Protein AF-A0A1Y6LZG2-F1 (afdb_monomer)

pLDDT: mean 91.5, std 15.73, range [34.53, 98.94]

Sequence (195 aa):
MAKESQQVVGAYYPSWRIYRDRKPSDLRLASLTHVYYAFARIKEDGSVYLADLHCDTRIAVVGTHGALPSLVKLKKEQYPHLKVLLSIGGGSGSKNFSNVAADPVKRRTFCETARQLVGDFDLDGIDIDWEHPDSKAKAETFTHLLTQLRDHLPSPRYTITAALPAGEWCLKHIDLPELLSDRNPSPRSRQHRGI

Organism: NCBI:txid1276529

Structure (mmCIF, N/CA/C/O backbone):
data_AF-A0A1Y6LZG2-F1
#
_entry.id   AF-A0A1Y6LZG2-F1
#
loop_
_atom_site.group_PDB
_atom_site.id
_atom_site.type_symbol
_atom_site.label_atom_id
_atom_site.label_alt_id
_atom_site.label_comp_id
_atom_site.label_asym_id
_atom_site.label_entity_id
_atom_site.label_seq_id
_atom_site.pdbx_PDB_ins_code
_atom_site.Cartn_x
_atom_site.Cartn_y
_atom_site.Cartn_z
_atom_site.occupancy
_atom_site.B_iso_or_equiv
_atom_site.auth_seq_id
_atom_site.auth_comp_id
_atom_site.auth_asym_id
_atom_site.auth_atom_id
_atom_site.pdbx_PDB_model_num
ATOM 1 N N . MET A 1 1 ? 4.630 -27.552 16.968 1.00 38.62 1 MET A N 1
ATOM 2 C CA . MET A 1 1 ? 3.239 -27.285 16.546 1.00 38.62 1 MET A CA 1
ATOM 3 C C . MET A 1 1 ? 3.309 -26.514 15.240 1.00 38.62 1 MET A C 1
ATOM 5 O O . MET A 1 1 ? 4.024 -25.519 15.202 1.00 38.62 1 MET A O 1
ATOM 9 N N . ALA A 1 2 ? 2.690 -27.004 14.164 1.00 45.16 2 ALA A N 1
ATOM 10 C CA . ALA A 1 2 ? 2.612 -26.245 12.917 1.00 45.16 2 ALA A CA 1
ATOM 11 C C . ALA A 1 2 ? 1.810 -24.962 13.182 1.00 45.16 2 ALA A C 1
ATOM 13 O O . ALA A 1 2 ? 0.778 -25.021 13.849 1.00 45.16 2 ALA A O 1
ATOM 14 N N . LYS A 1 3 ? 2.307 -23.805 12.732 1.00 48.06 3 LYS A N 1
ATOM 15 C CA . LYS A 1 3 ? 1.539 -22.556 12.777 1.00 48.06 3 LYS A CA 1
ATOM 16 C C . LYS A 1 3 ? 0.322 -22.765 11.880 1.00 48.06 3 LYS A C 1
ATOM 18 O O . LYS A 1 3 ? 0.488 -22.941 10.677 1.00 48.06 3 LYS A O 1
ATOM 23 N N . GLU A 1 4 ? -0.867 -22.796 12.463 1.00 53.28 4 GLU A N 1
ATOM 24 C CA . GLU A 1 4 ? -2.109 -22.849 11.701 1.00 53.28 4 GLU A CA 1
ATOM 25 C C . GLU A 1 4 ? -2.145 -21.618 10.784 1.00 53.28 4 GLU A C 1
ATOM 27 O O . GLU A 1 4 ? -1.967 -20.484 11.243 1.00 53.28 4 GLU A O 1
ATOM 32 N N . SER A 1 5 ? -2.254 -21.826 9.470 1.00 61.91 5 SER A N 1
ATOM 33 C CA . SER A 1 5 ? -2.276 -20.722 8.514 1.00 61.91 5 SER A CA 1
ATOM 34 C C . SER A 1 5 ? -3.608 -19.991 8.650 1.00 61.91 5 SER A C 1
ATOM 36 O O . SER A 1 5 ? -4.635 -20.476 8.178 1.00 61.91 5 SER A O 1
ATOM 38 N N . GLN A 1 6 ? -3.599 -18.832 9.309 1.00 77.44 6 GLN A N 1
ATOM 39 C CA . GLN A 1 6 ? -4.771 -17.968 9.391 1.00 77.44 6 GLN A CA 1
ATOM 40 C C . GLN A 1 6 ? -5.183 -17.537 7.978 1.00 77.44 6 GLN A C 1
ATOM 42 O O . GLN A 1 6 ? -4.391 -16.938 7.248 1.00 77.44 6 GLN A O 1
ATOM 47 N N . GLN A 1 7 ? -6.422 -17.846 7.596 1.00 91.12 7 GLN A N 1
ATOM 48 C CA . GLN A 1 7 ? -6.981 -17.428 6.316 1.00 91.12 7 GLN A CA 1
ATOM 49 C C . GLN A 1 7 ? -6.952 -15.899 6.199 1.00 91.12 7 GLN A C 1
ATOM 51 O O . GLN A 1 7 ? -7.388 -15.188 7.105 1.00 91.12 7 GLN A O 1
ATOM 56 N N . VAL A 1 8 ? -6.468 -15.394 5.064 1.00 95.19 8 VAL A N 1
ATOM 57 C CA . VAL A 1 8 ? -6.504 -13.964 4.752 1.00 95.19 8 VAL A CA 1
ATOM 58 C C . VAL A 1 8 ? -7.841 -13.627 4.098 1.00 95.19 8 VAL A C 1
ATOM 60 O O . VAL A 1 8 ? -8.134 -14.062 2.989 1.00 95.19 8 VAL A O 1
ATOM 63 N N . VAL A 1 9 ? -8.643 -12.822 4.791 1.00 97.38 9 VAL A N 1
ATOM 64 C CA . VAL A 1 9 ? -9.827 -12.140 4.248 1.00 97.38 9 VAL A CA 1
ATOM 65 C C . VAL A 1 9 ? -9.488 -10.658 4.106 1.00 97.38 9 VAL A C 1
ATOM 67 O O . VAL A 1 9 ? -9.380 -9.951 5.114 1.00 97.38 9 VAL A O 1
ATOM 70 N N . GLY A 1 10 ? -9.239 -10.217 2.873 1.00 97.38 10 GLY A N 1
ATOM 71 C CA . GLY A 1 10 ? -8.806 -8.858 2.549 1.00 97.38 10 GLY A CA 1
ATOM 72 C C . GLY A 1 10 ? -9.873 -8.062 1.796 1.00 97.38 10 GLY A C 1
ATOM 73 O O . GLY A 1 10 ? -10.595 -8.624 0.975 1.00 97.38 10 GLY A O 1
ATOM 74 N N . ALA A 1 11 ? -9.960 -6.755 2.049 1.00 98.25 11 ALA A N 1
ATOM 75 C CA . ALA A 1 11 ? -10.819 -5.848 1.286 1.00 98.25 11 ALA A CA 1
ATOM 76 C C . ALA A 1 11 ? -10.106 -4.531 0.966 1.00 98.25 11 ALA A C 1
ATOM 78 O O . ALA A 1 11 ? -9.421 -3.965 1.817 1.00 98.25 11 ALA A O 1
ATOM 79 N N . TYR A 1 12 ? -10.312 -4.010 -0.242 1.00 98.50 12 TYR A N 1
ATOM 80 C CA . TYR A 1 12 ? -9.892 -2.654 -0.582 1.00 98.50 12 TYR A CA 1
ATOM 81 C C . TYR A 1 12 ? -10.890 -1.633 -0.036 1.00 98.50 12 TYR A C 1
ATOM 83 O O . TYR A 1 12 ? -12.101 -1.766 -0.231 1.00 98.50 12 TYR A O 1
ATOM 91 N N . TYR A 1 13 ? -10.376 -0.579 0.593 1.00 98.44 13 TYR A N 1
ATOM 92 C CA . TYR A 1 13 ? -11.123 0.640 0.877 1.00 98.44 13 TYR A CA 1
ATOM 93 C C . TYR A 1 13 ? -10.585 1.764 -0.016 1.00 98.44 13 TYR A C 1
ATOM 95 O O . TYR A 1 13 ? -9.535 2.334 0.287 1.00 98.44 13 TYR A O 1
ATOM 103 N N . PRO A 1 14 ? -11.272 2.093 -1.124 1.00 97.62 14 PRO A N 1
ATOM 104 C CA . PRO A 1 14 ? -10.893 3.227 -1.951 1.00 97.62 14 PRO A CA 1
ATOM 105 C C . PRO A 1 14 ? -11.232 4.543 -1.239 1.00 97.62 14 PRO A C 1
ATOM 107 O O . PRO A 1 14 ? -12.389 4.772 -0.880 1.00 97.62 14 PRO A O 1
ATOM 110 N N . SER A 1 15 ? -10.253 5.426 -1.049 1.00 96.25 15 SER A N 1
ATOM 111 C CA . SER A 1 15 ? -10.360 6.625 -0.210 1.00 96.25 15 SER A CA 1
ATOM 112 C C . SER A 1 15 ? -11.506 7.545 -0.634 1.00 96.25 15 SER A C 1
ATOM 114 O O . SER A 1 15 ? -12.279 8.008 0.206 1.00 96.25 15 SER A O 1
ATOM 116 N N . TRP A 1 16 ? -11.724 7.689 -1.945 1.00 96.56 16 TRP A N 1
ATOM 117 C CA . TRP A 1 16 ? -12.795 8.501 -2.534 1.00 96.56 16 TRP A CA 1
ATOM 118 C C . TRP A 1 16 ? -14.216 8.012 -2.220 1.00 96.56 16 TRP A C 1
ATOM 120 O O . TRP A 1 16 ? -15.187 8.722 -2.492 1.00 96.56 16 TRP A O 1
ATOM 130 N N . ARG A 1 17 ? -14.387 6.811 -1.647 1.00 97.12 17 ARG A N 1
ATOM 131 C CA . ARG A 1 17 ? -15.700 6.330 -1.188 1.00 97.12 17 ARG A CA 1
ATOM 132 C C . ARG A 1 17 ? -16.269 7.203 -0.074 1.00 97.12 17 ARG A C 1
ATOM 134 O O . ARG A 1 17 ? -17.492 7.334 -0.007 1.00 97.12 17 ARG A O 1
ATOM 141 N N . ILE A 1 18 ? -15.421 7.879 0.703 1.00 96.50 18 ILE A N 1
ATOM 142 C CA . ILE A 1 18 ? -15.877 8.770 1.774 1.00 96.50 18 ILE A CA 1
ATOM 143 C C . ILE A 1 18 ? -16.708 9.950 1.255 1.00 96.50 18 ILE A C 1
ATOM 145 O O . ILE A 1 18 ? -17.639 10.378 1.930 1.00 96.50 18 ILE A O 1
ATOM 149 N N . TYR A 1 19 ? -16.461 10.409 0.022 1.00 97.50 19 TYR A N 1
ATOM 150 C CA . TYR A 1 19 ? -17.265 11.451 -0.629 1.00 97.50 19 TYR A CA 1
ATOM 151 C C . TYR A 1 19 ? -18.683 10.999 -0.987 1.00 97.50 19 TYR A C 1
ATOM 153 O O . TYR A 1 19 ? -19.548 11.823 -1.256 1.00 97.50 19 TYR A O 1
ATOM 161 N N . ARG A 1 20 ? -18.936 9.687 -0.995 1.00 96.75 20 ARG A N 1
ATOM 162 C CA . ARG A 1 20 ? -20.261 9.091 -1.215 1.00 96.75 20 ARG A CA 1
ATOM 163 C C . ARG A 1 20 ? -20.891 8.611 0.090 1.00 96.75 20 ARG A C 1
ATOM 165 O O . ARG A 1 20 ? -21.660 7.654 0.072 1.00 96.75 20 ARG A O 1
ATOM 172 N N . ASP A 1 21 ? -20.488 9.229 1.198 1.00 93.25 21 ASP A N 1
ATOM 173 C CA . ASP A 1 21 ? -20.887 8.876 2.558 1.00 93.25 21 ASP A CA 1
ATOM 174 C C . ASP A 1 21 ? -20.694 7.384 2.878 1.00 93.25 21 ASP A C 1
ATOM 176 O O . ASP A 1 21 ? -21.514 6.746 3.525 1.00 93.25 21 ASP A O 1
ATOM 180 N N . ARG A 1 22 ? -19.602 6.803 2.365 1.00 96.81 22 ARG A N 1
ATOM 181 C CA . ARG A 1 22 ? -19.157 5.448 2.709 1.00 96.81 22 ARG A CA 1
ATOM 182 C C . ARG A 1 22 ? -17.863 5.559 3.496 1.00 96.81 22 ARG A C 1
ATOM 184 O O . ARG A 1 22 ? -16.804 5.722 2.895 1.00 96.81 22 ARG A O 1
ATOM 191 N N . LYS A 1 23 ? -17.962 5.544 4.821 1.00 95.94 23 LYS A N 1
ATOM 192 C CA . LYS A 1 23 ? -16.850 5.730 5.764 1.00 95.94 23 LYS A CA 1
ATOM 193 C C . LYS A 1 23 ? -16.173 4.387 6.067 1.00 95.94 23 LYS A C 1
ATOM 195 O O . LYS A 1 23 ? -16.781 3.337 5.854 1.00 95.94 23 LYS A O 1
ATOM 200 N N . PRO A 1 24 ? -14.950 4.378 6.628 1.00 96.50 24 PRO A N 1
ATOM 201 C CA . PRO A 1 24 ? -14.295 3.132 7.036 1.00 96.50 24 PRO A CA 1
ATOM 202 C C . PRO A 1 24 ? -15.118 2.299 8.031 1.00 96.50 24 PRO A C 1
ATOM 204 O O . PRO A 1 24 ? -15.060 1.074 7.995 1.00 96.50 24 PRO A O 1
ATOM 207 N N . SER A 1 25 ? -15.924 2.950 8.878 1.00 96.00 25 SER A N 1
ATOM 208 C CA . SER A 1 25 ? -16.833 2.299 9.833 1.00 96.00 25 SER A CA 1
ATOM 209 C C . SER A 1 25 ? -17.961 1.493 9.188 1.00 96.00 25 SER A C 1
ATOM 211 O O . SER A 1 25 ? -18.550 0.653 9.858 1.00 96.00 25 SER A O 1
ATOM 213 N N . ASP A 1 26 ? -18.266 1.728 7.909 1.00 96.31 26 ASP A N 1
ATOM 214 C CA . ASP A 1 26 ? -19.333 1.013 7.197 1.00 96.31 26 ASP A CA 1
ATOM 215 C C . ASP A 1 26 ? -18.864 -0.355 6.675 1.00 96.31 26 ASP A C 1
ATOM 217 O O . ASP A 1 26 ? -19.665 -1.163 6.196 1.00 96.31 26 ASP A O 1
ATOM 221 N N . LEU A 1 27 ? -17.557 -0.630 6.744 1.00 96.25 27 LEU A N 1
ATOM 222 C CA . LEU A 1 27 ? -17.001 -1.945 6.452 1.00 96.25 27 LEU A CA 1
ATOM 223 C C . LEU A 1 27 ? -17.381 -2.937 7.557 1.00 96.25 27 LEU A C 1
ATOM 225 O O . LEU A 1 27 ? -17.381 -2.614 8.744 1.00 96.25 27 LEU A O 1
ATOM 229 N N . ARG A 1 28 ? -17.604 -4.203 7.184 1.00 96.81 28 ARG A N 1
ATOM 230 C CA . ARG A 1 28 ? -17.791 -5.306 8.144 1.00 96.81 28 ARG A CA 1
ATOM 231 C C . ARG A 1 28 ? -16.441 -5.754 8.722 1.00 96.81 28 ARG A C 1
ATOM 233 O O . ARG A 1 28 ? -16.013 -6.882 8.495 1.00 96.81 28 ARG A O 1
ATOM 240 N N . LEU A 1 29 ? -15.758 -4.855 9.437 1.00 97.50 29 LEU A N 1
ATOM 241 C CA . LEU A 1 29 ? -14.359 -5.008 9.866 1.00 97.50 29 LEU A CA 1
ATOM 242 C C . LEU A 1 29 ? -14.105 -6.263 10.710 1.00 97.50 29 LEU A C 1
ATOM 244 O O . LEU A 1 29 ? -13.067 -6.885 10.541 1.00 97.50 29 LEU A O 1
ATOM 248 N N . ALA A 1 30 ? -15.069 -6.692 11.531 1.00 97.44 30 ALA A N 1
ATOM 249 C CA . ALA A 1 30 ? -14.966 -7.922 12.325 1.00 97.44 30 ALA A CA 1
ATOM 250 C C . ALA A 1 30 ? -14.794 -9.205 11.485 1.00 97.44 30 ALA A C 1
ATOM 252 O O . ALA A 1 30 ? -14.363 -10.229 12.005 1.00 97.44 30 ALA A O 1
ATOM 253 N N . SER A 1 31 ? -15.181 -9.177 10.206 1.00 97.00 31 SER A N 1
ATOM 254 C CA . SER A 1 31 ? -15.039 -10.304 9.275 1.00 97.00 31 SER A CA 1
ATOM 255 C C . SER A 1 31 ? -13.773 -10.216 8.420 1.00 97.00 31 SER A C 1
ATOM 257 O O . SER A 1 31 ? -13.530 -11.107 7.608 1.00 97.00 31 SER A O 1
ATOM 259 N N . LEU A 1 32 ? -12.993 -9.141 8.552 1.00 98.12 32 LEU A N 1
ATOM 260 C CA . LEU A 1 32 ? -11.793 -8.899 7.763 1.00 98.12 32 LEU A CA 1
ATOM 261 C C . LEU A 1 32 ? -10.541 -9.152 8.596 1.00 98.12 32 LEU A C 1
ATOM 263 O O . LEU A 1 32 ? -10.491 -8.916 9.796 1.00 98.12 32 LEU A O 1
ATOM 267 N N . THR A 1 33 ? -9.491 -9.583 7.913 1.00 98.06 33 THR A N 1
ATOM 268 C CA . THR A 1 33 ? -8.141 -9.679 8.485 1.00 98.06 33 THR A CA 1
ATOM 269 C C . THR A 1 33 ? -7.233 -8.574 7.961 1.00 98.06 33 THR A C 1
ATOM 271 O O . THR A 1 33 ? -6.318 -8.153 8.661 1.00 98.06 33 THR A O 1
ATOM 274 N N . HIS A 1 34 ? -7.486 -8.094 6.739 1.00 98.56 34 HIS A N 1
ATOM 275 C CA . HIS A 1 34 ? -6.691 -7.067 6.078 1.00 98.56 34 HIS A CA 1
ATOM 276 C C . HIS A 1 34 ? -7.604 -6.028 5.418 1.00 98.56 34 HIS A C 1
ATOM 278 O O . HIS A 1 34 ? -8.598 -6.377 4.776 1.00 98.56 34 HIS A O 1
ATOM 284 N N . VAL A 1 35 ? -7.243 -4.753 5.533 1.00 98.81 35 VAL A N 1
ATOM 285 C CA . VAL A 1 35 ? -7.791 -3.672 4.711 1.00 98.81 35 VAL A CA 1
ATOM 286 C C . VAL A 1 35 ? -6.660 -3.031 3.921 1.00 98.81 35 VAL A C 1
ATOM 288 O O . VAL A 1 35 ? -5.664 -2.591 4.494 1.00 98.81 35 VAL A O 1
ATOM 291 N N . TYR A 1 36 ? -6.843 -2.958 2.607 1.00 98.81 36 TYR A N 1
ATOM 292 C CA . TYR A 1 36 ? -5.950 -2.271 1.682 1.00 98.81 36 TYR A CA 1
ATOM 293 C C . TYR A 1 36 ? -6.507 -0.871 1.419 1.00 98.81 36 TYR A C 1
ATOM 295 O O . TYR A 1 36 ? -7.515 -0.700 0.728 1.00 98.81 36 TYR A O 1
ATOM 303 N N . TYR A 1 37 ? -5.895 0.143 2.019 1.00 98.81 37 TYR A N 1
ATOM 304 C CA . TYR A 1 37 ? -6.295 1.532 1.833 1.00 98.81 37 TYR A CA 1
ATOM 305 C C . TYR A 1 37 ? -5.792 2.038 0.477 1.00 98.81 37 TYR A C 1
ATOM 307 O O . TYR A 1 37 ? -4.587 2.170 0.273 1.00 98.81 37 TYR A O 1
ATOM 315 N N . ALA A 1 38 ? -6.709 2.299 -0.452 1.00 98.31 38 ALA A N 1
ATOM 316 C CA . ALA A 1 38 ? -6.414 2.591 -1.852 1.00 98.31 38 ALA A CA 1
ATOM 317 C C . ALA A 1 38 ? -6.713 4.062 -2.204 1.00 98.31 38 ALA A C 1
ATOM 319 O O . ALA A 1 38 ? -7.790 4.552 -1.896 1.00 98.31 38 ALA A O 1
ATOM 320 N N . PHE A 1 39 ? -5.855 4.816 -2.888 1.00 98.56 39 PHE A N 1
ATOM 321 C CA . PHE A 1 39 ? -4.484 4.492 -3.288 1.00 98.56 39 PHE A CA 1
ATOM 322 C C . PHE A 1 39 ? -3.552 5.658 -2.962 1.00 98.56 39 PHE A C 1
ATOM 324 O O . PHE A 1 39 ? -3.879 6.816 -3.230 1.00 98.56 39 PHE A O 1
ATOM 331 N N . ALA A 1 40 ? -2.355 5.339 -2.477 1.00 98.62 40 ALA A N 1
ATOM 332 C CA . ALA A 1 40 ? -1.203 6.219 -2.612 1.00 98.62 40 ALA A CA 1
ATOM 333 C C . ALA A 1 40 ? -0.649 6.165 -4.045 1.00 98.62 40 ALA A C 1
ATOM 335 O O . ALA A 1 40 ? -0.896 5.227 -4.810 1.00 98.62 40 ALA A O 1
ATOM 336 N N . ARG A 1 41 ? 0.100 7.199 -4.425 1.00 98.50 41 ARG A N 1
ATOM 337 C CA . ARG A 1 41 ? 0.665 7.377 -5.769 1.00 98.50 41 ARG A CA 1
ATOM 338 C C . ARG A 1 41 ? 2.167 7.599 -5.698 1.00 98.50 41 ARG A C 1
ATOM 340 O O . ARG A 1 41 ? 2.727 7.812 -4.627 1.00 98.50 41 ARG A O 1
ATOM 347 N N . ILE A 1 42 ? 2.800 7.553 -6.864 1.00 98.62 42 ILE A N 1
ATOM 348 C CA . ILE A 1 42 ? 4.251 7.627 -7.027 1.00 98.62 42 ILE A CA 1
ATOM 349 C C . ILE A 1 42 ? 4.569 8.834 -7.902 1.00 98.62 42 ILE A C 1
ATOM 351 O O . ILE A 1 42 ? 3.989 8.983 -8.980 1.00 98.62 42 ILE A O 1
ATOM 355 N N . LYS A 1 43 ? 5.480 9.696 -7.461 1.00 98.50 43 LYS A N 1
ATOM 356 C CA . LYS A 1 43 ? 6.043 10.786 -8.269 1.00 98.50 43 LYS A CA 1
ATOM 357 C C . LYS A 1 43 ? 7.166 10.271 -9.177 1.00 98.50 43 LYS A C 1
ATOM 359 O O . LYS A 1 43 ? 7.666 9.165 -9.017 1.00 98.50 43 LYS A O 1
ATOM 364 N N . GLU A 1 44 ? 7.579 11.077 -10.149 1.00 98.12 44 GLU A N 1
ATOM 365 C CA . GLU A 1 44 ? 8.618 10.688 -11.120 1.00 98.12 44 GLU A CA 1
ATOM 366 C C . GLU A 1 44 ? 10.016 10.499 -10.504 1.00 98.12 44 GLU A C 1
ATOM 368 O O . GLU A 1 44 ? 10.857 9.804 -11.084 1.00 98.12 44 GLU A O 1
ATOM 373 N N . ASP A 1 45 ? 10.256 11.087 -9.331 1.00 98.44 45 ASP A N 1
ATOM 374 C CA . ASP A 1 45 ? 11.467 10.939 -8.511 1.00 98.44 45 ASP A CA 1
ATOM 375 C C . ASP A 1 45 ? 11.457 9.673 -7.628 1.00 98.44 45 ASP A C 1
ATOM 377 O O . ASP A 1 45 ? 12.447 9.377 -6.963 1.00 98.44 45 ASP A O 1
ATOM 381 N N . GLY A 1 46 ? 10.353 8.918 -7.627 1.00 98.62 46 GLY A N 1
ATOM 382 C CA . GLY A 1 46 ? 10.146 7.741 -6.785 1.00 98.62 46 GLY A CA 1
ATOM 383 C C . GLY A 1 46 ? 9.373 8.003 -5.496 1.00 98.62 46 GLY A C 1
ATOM 384 O O . GLY A 1 46 ? 8.943 7.041 -4.871 1.00 98.62 46 GLY A O 1
ATOM 385 N N . SER A 1 47 ? 9.124 9.255 -5.107 1.00 98.81 47 SER A N 1
ATOM 386 C CA . SER A 1 47 ? 8.439 9.570 -3.848 1.00 98.81 47 SER A CA 1
ATOM 387 C C . SER A 1 47 ? 6.998 9.047 -3.826 1.00 98.81 47 SER A C 1
ATOM 389 O O . SER A 1 47 ? 6.201 9.354 -4.720 1.00 98.81 47 SER A O 1
ATOM 391 N N . VAL A 1 48 ? 6.640 8.311 -2.774 1.00 98.88 48 VAL A N 1
ATOM 392 C CA . VAL A 1 48 ? 5.274 7.850 -2.494 1.00 98.88 48 VAL A CA 1
ATOM 393 C C . VAL A 1 48 ? 4.513 8.925 -1.721 1.00 98.88 48 VAL A C 1
ATOM 395 O O . VAL A 1 48 ? 5.041 9.520 -0.783 1.00 98.88 48 VAL A O 1
ATOM 398 N N . TYR A 1 49 ? 3.265 9.191 -2.108 1.00 98.69 49 TYR A N 1
ATOM 399 C CA . TYR A 1 49 ? 2.432 10.216 -1.477 1.00 98.69 49 TYR A CA 1
ATOM 400 C C . TYR A 1 49 ? 0.943 9.849 -1.453 1.00 98.69 49 TYR A C 1
ATOM 402 O O . TYR A 1 49 ? 0.450 9.097 -2.295 1.00 98.69 49 TYR A O 1
ATOM 410 N N . LEU A 1 50 ? 0.224 10.422 -0.486 1.00 98.31 50 LEU A N 1
ATOM 411 C CA . LEU A 1 50 ? -1.236 10.364 -0.388 1.00 98.31 50 LEU A CA 1
ATOM 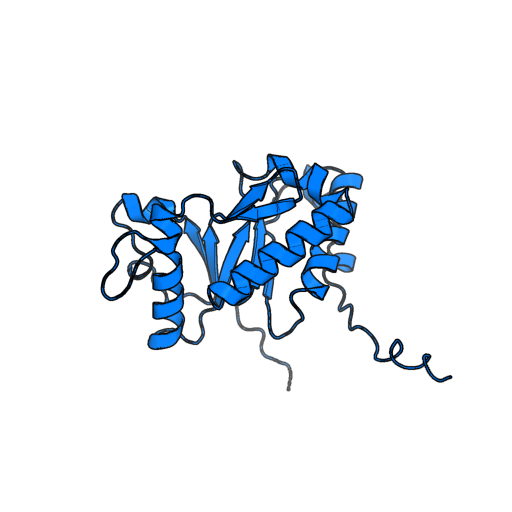412 C C . LEU A 1 50 ? -1.878 11.212 -1.493 1.00 98.31 50 LEU A C 1
ATOM 414 O O . LEU A 1 50 ? -1.541 12.387 -1.649 1.00 98.31 50 LEU A O 1
ATOM 418 N N . ALA A 1 51 ? -2.767 10.608 -2.281 1.00 94.56 51 ALA A N 1
ATOM 419 C CA . ALA A 1 51 ? -3.283 11.209 -3.509 1.00 94.56 51 ALA A CA 1
ATOM 420 C C . ALA A 1 51 ? -4.245 12.375 -3.253 1.00 94.56 51 ALA A C 1
ATOM 422 O O . ALA A 1 51 ? -4.291 13.311 -4.050 1.00 94.56 51 ALA A O 1
ATOM 423 N N . ASP A 1 52 ? -5.007 12.311 -2.161 1.00 97.38 52 ASP A N 1
ATOM 424 C CA . ASP A 1 52 ? -6.021 13.296 -1.812 1.00 97.38 52 ASP A CA 1
ATOM 425 C C . ASP A 1 52 ? -6.009 13.518 -0.297 1.00 97.38 52 ASP A C 1
ATOM 427 O O . ASP A 1 52 ? -6.737 12.902 0.479 1.00 97.38 52 ASP A O 1
ATOM 431 N N . LEU A 1 53 ? -5.179 14.470 0.136 1.00 97.88 53 LEU A N 1
ATOM 432 C CA . LEU A 1 53 ? -5.042 14.814 1.551 1.00 97.88 53 LEU A CA 1
ATOM 433 C C . LEU A 1 53 ? -6.366 15.227 2.205 1.00 97.88 53 LEU A C 1
ATOM 435 O O . LEU A 1 53 ? -6.481 15.135 3.427 1.00 97.88 53 LEU A O 1
ATOM 439 N N . HIS A 1 54 ? -7.359 15.698 1.442 1.00 98.19 54 HIS A N 1
ATOM 440 C CA . HIS A 1 54 ? -8.643 16.032 2.033 1.00 98.19 54 HIS A CA 1
ATOM 441 C C . HIS A 1 54 ? -9.374 14.767 2.491 1.00 98.19 54 HIS A C 1
ATOM 443 O O . HIS A 1 54 ? -9.676 14.663 3.684 1.00 98.19 54 HIS A O 1
ATOM 449 N N . CYS A 1 55 ? -9.592 13.783 1.611 1.00 97.19 55 CYS A N 1
ATOM 450 C CA . CYS A 1 55 ? -10.217 12.526 2.033 1.00 97.19 55 CYS A CA 1
ATOM 451 C C . CYS A 1 55 ? -9.317 11.704 2.954 1.00 97.19 55 CYS A C 1
ATOM 453 O O . CYS A 1 55 ? -9.813 11.060 3.882 1.00 97.19 55 CYS A O 1
ATOM 455 N N . ASP A 1 56 ? -8.006 11.738 2.725 1.00 98.12 56 ASP A N 1
ATOM 456 C CA . ASP A 1 56 ? -7.076 10.847 3.401 1.00 98.12 56 ASP A CA 1
ATOM 457 C C . ASP A 1 56 ? -6.896 11.248 4.868 1.00 98.12 56 ASP A C 1
ATOM 459 O O . ASP A 1 56 ? -6.947 10.382 5.743 1.00 98.12 56 ASP A O 1
ATOM 463 N N . THR A 1 57 ? -6.760 12.551 5.160 1.00 97.94 57 THR A N 1
ATOM 464 C CA . THR A 1 57 ? -6.350 13.021 6.497 1.00 97.94 57 THR A CA 1
ATOM 465 C C . THR A 1 57 ? -7.216 14.116 7.119 1.00 97.94 57 THR A C 1
ATOM 467 O O . THR A 1 57 ? -7.098 14.329 8.322 1.00 97.94 57 THR A O 1
ATOM 470 N N . ARG A 1 58 ? -8.091 14.806 6.368 1.00 97.81 58 ARG A N 1
ATOM 471 C CA . ARG A 1 58 ? -8.725 16.056 6.854 1.00 97.81 58 ARG A CA 1
ATOM 472 C C . ARG A 1 58 ? -10.243 16.021 6.978 1.00 97.81 58 ARG A C 1
ATOM 474 O O . ARG A 1 58 ? -10.781 16.724 7.827 1.00 97.81 58 ARG A O 1
ATOM 481 N N . ILE A 1 59 ? -10.942 15.271 6.129 1.00 97.06 59 ILE A N 1
ATOM 482 C CA . ILE A 1 59 ? -12.410 15.234 6.131 1.00 97.06 59 ILE A CA 1
ATOM 483 C C . ILE A 1 59 ? -12.939 14.776 7.496 1.00 97.06 59 ILE A C 1
ATOM 485 O O . ILE A 1 59 ? -12.385 13.865 8.108 1.00 97.06 59 ILE A O 1
ATOM 489 N N . ALA A 1 60 ? -14.001 15.407 7.995 1.00 96.50 60 ALA A N 1
ATOM 490 C CA . ALA A 1 60 ? -14.537 15.085 9.312 1.00 96.50 60 ALA A CA 1
ATOM 491 C C . ALA A 1 60 ? -15.103 13.653 9.353 1.00 96.50 60 ALA A C 1
ATOM 493 O O . ALA A 1 60 ? -15.926 13.265 8.519 1.00 96.50 60 ALA A O 1
ATOM 494 N N . VAL A 1 61 ? -14.686 12.880 10.356 1.00 94.31 61 VAL A N 1
ATOM 495 C CA . VAL A 1 61 ? -15.218 11.547 10.666 1.00 94.31 61 VAL A CA 1
ATOM 496 C C . VAL A 1 61 ? -15.489 11.493 12.165 1.00 94.31 61 VAL A C 1
ATOM 498 O O . VAL A 1 61 ? -14.764 12.098 12.946 1.00 94.31 61 VAL A O 1
ATOM 501 N N . VAL A 1 62 ? -16.543 10.807 12.605 1.00 89.12 62 VAL A N 1
ATOM 502 C CA . VAL A 1 62 ? -16.929 10.802 14.025 1.00 89.12 62 VAL A CA 1
ATOM 503 C C . VAL A 1 62 ? -15.741 10.395 14.912 1.00 89.12 62 VAL A C 1
ATOM 505 O O . VAL A 1 62 ? -15.198 9.297 14.801 1.00 89.12 62 VAL A O 1
ATOM 508 N N . GLY A 1 63 ? -15.323 11.316 15.784 1.00 90.69 63 GLY A N 1
ATOM 509 C CA . GLY A 1 63 ? -14.217 11.127 16.721 1.00 90.69 63 GLY A CA 1
ATOM 510 C C . GLY A 1 63 ? -12.801 11.204 16.128 1.00 90.69 63 GLY A C 1
ATOM 511 O O . GLY A 1 63 ? -11.872 10.798 16.827 1.00 90.69 63 GLY A O 1
ATOM 512 N N . THR A 1 64 ? -12.610 11.653 14.880 1.00 95.56 64 THR A N 1
ATOM 513 C CA . THR A 1 64 ? -11.290 11.867 14.244 1.00 95.56 64 THR A CA 1
ATOM 514 C C . THR A 1 64 ? -11.406 12.696 12.942 1.00 95.56 64 THR A C 1
ATOM 516 O O . THR A 1 64 ? -12.390 13.396 12.718 1.00 95.56 64 THR A O 1
ATOM 519 N N . HIS A 1 65 ? -10.398 12.648 12.075 1.00 96.00 65 HIS A N 1
ATOM 520 C CA . HIS A 1 65 ? -10.378 13.257 10.747 1.00 96.00 65 HIS A CA 1
ATOM 521 C C . HIS A 1 65 ? -9.671 12.335 9.743 1.00 96.00 65 HIS A C 1
ATOM 523 O O . HIS A 1 65 ? -8.749 11.601 10.100 1.00 96.00 65 HIS A O 1
ATOM 529 N N . GLY A 1 66 ? -10.077 12.392 8.478 1.00 97.62 66 GLY A N 1
ATOM 530 C CA . GLY A 1 66 ? -9.525 11.574 7.407 1.00 97.62 66 GLY A CA 1
ATOM 531 C C . GLY A 1 66 ? -9.984 10.119 7.449 1.00 97.62 66 GLY A C 1
ATOM 532 O O . GLY A 1 66 ? -10.188 9.519 8.508 1.00 97.62 66 GLY A O 1
ATOM 533 N N . ALA A 1 67 ? -10.122 9.517 6.273 1.00 98.06 67 ALA A N 1
ATOM 534 C CA . ALA A 1 67 ? -10.473 8.111 6.171 1.00 98.06 67 ALA A CA 1
ATOM 535 C C . ALA A 1 67 ? -9.343 7.194 6.669 1.00 98.06 67 ALA A C 1
ATOM 537 O O . ALA A 1 67 ? -9.629 6.170 7.288 1.00 98.06 67 ALA A O 1
ATOM 538 N N . LEU A 1 68 ? -8.072 7.553 6.447 1.00 98.31 68 LEU A N 1
ATOM 539 C CA . LEU A 1 68 ? -6.950 6.717 6.878 1.00 98.31 68 LEU A CA 1
ATOM 540 C C . LEU A 1 68 ? -6.792 6.714 8.413 1.00 98.31 68 LEU A C 1
ATOM 542 O O . LEU A 1 68 ? -6.840 5.625 8.991 1.00 98.31 68 LEU A O 1
ATOM 546 N N . PRO A 1 69 ? -6.717 7.866 9.118 1.00 98.25 69 PRO A N 1
ATOM 547 C CA . PRO A 1 69 ? -6.686 7.864 10.582 1.00 98.25 69 PRO A CA 1
ATOM 548 C C . PRO A 1 69 ? -7.936 7.235 11.206 1.00 98.25 69 PRO A C 1
ATOM 550 O O . PRO A 1 69 ? -7.826 6.555 12.223 1.00 98.25 69 PRO A O 1
ATOM 553 N N . SER A 1 70 ? -9.114 7.391 10.587 1.00 98.06 70 SER A N 1
ATOM 554 C CA . SER A 1 70 ? -10.333 6.711 11.037 1.00 98.06 70 SER A CA 1
ATOM 555 C C . SER A 1 70 ? -10.218 5.190 10.987 1.00 98.06 70 SER A C 1
ATOM 557 O O . SER A 1 70 ? -10.584 4.528 11.959 1.00 98.06 70 SER A O 1
ATOM 559 N N . LEU A 1 71 ? -9.674 4.631 9.907 1.00 98.00 71 LEU A N 1
ATOM 560 C CA . LEU A 1 71 ? -9.464 3.191 9.789 1.00 98.00 71 LEU A CA 1
ATOM 561 C C . LEU A 1 71 ? -8.445 2.676 10.821 1.00 98.00 71 LEU A C 1
ATOM 563 O O . LEU A 1 71 ? -8.682 1.655 11.467 1.00 98.00 71 LEU A O 1
ATOM 567 N N . VAL A 1 72 ? -7.349 3.409 11.038 1.00 98.25 72 VAL A N 1
ATOM 568 C CA . VAL A 1 72 ? -6.334 3.054 12.047 1.00 98.25 72 VAL A CA 1
ATOM 569 C C . VAL A 1 72 ? -6.890 3.162 13.469 1.00 98.25 72 VAL A C 1
ATOM 571 O O . VAL A 1 72 ? -6.606 2.306 14.306 1.00 98.25 72 VAL A O 1
ATOM 574 N N . LYS A 1 73 ? -7.731 4.160 13.750 1.00 98.31 73 LYS A N 1
ATOM 575 C CA . LYS A 1 73 ? -8.435 4.284 15.032 1.00 98.31 73 LYS A CA 1
ATOM 576 C C . LYS A 1 73 ? -9.348 3.081 15.287 1.00 98.31 73 LYS A C 1
ATOM 578 O O . LYS A 1 73 ? -9.254 2.469 16.346 1.00 98.31 73 LYS A O 1
ATOM 583 N N . LEU A 1 74 ? -10.168 2.695 14.304 1.00 98.12 74 LEU A N 1
ATOM 584 C CA . LEU A 1 74 ? -11.051 1.522 14.399 1.00 98.12 74 LEU A CA 1
ATOM 585 C C . LEU A 1 74 ? -10.260 0.235 14.666 1.00 98.12 74 LEU A C 1
ATOM 587 O O . LEU A 1 74 ? -10.641 -0.545 15.538 1.00 98.12 74 LEU A O 1
ATOM 591 N N . LYS A 1 75 ? -9.131 0.040 13.972 1.00 97.88 75 LYS A N 1
ATOM 592 C CA . LYS A 1 75 ? -8.191 -1.052 14.261 1.00 97.88 75 LYS A CA 1
ATOM 593 C C . LYS A 1 75 ? -7.745 -1.022 15.726 1.00 97.88 75 LYS A C 1
ATOM 595 O O . LYS A 1 75 ? -7.877 -2.022 16.419 1.00 97.88 75 LYS A O 1
ATOM 600 N N . LYS A 1 76 ? -7.224 0.107 16.212 1.00 97.75 76 LYS A N 1
ATOM 601 C CA . LYS A 1 76 ? -6.647 0.207 17.565 1.00 97.75 76 LYS A CA 1
ATOM 602 C C . LYS A 1 76 ? -7.669 -0.005 18.677 1.00 97.75 76 LYS A C 1
ATOM 604 O O . LYS A 1 76 ? -7.352 -0.643 19.673 1.00 97.75 76 LYS A O 1
ATOM 609 N N . GLU A 1 77 ? -8.866 0.544 18.515 1.00 97.56 77 GLU A N 1
ATOM 610 C CA . GLU A 1 77 ? -9.868 0.583 19.584 1.00 97.56 77 GLU A CA 1
ATOM 611 C C . GLU A 1 77 ? -10.810 -0.623 19.574 1.00 97.56 77 GLU A C 1
ATOM 613 O O . GLU A 1 77 ? -11.292 -1.022 20.630 1.00 97.56 77 GLU A O 1
ATOM 618 N N . GLN A 1 78 ? -11.100 -1.192 18.399 1.00 97.88 78 GLN A N 1
ATOM 619 C CA . GLN A 1 78 ? -12.176 -2.180 18.245 1.00 97.88 78 GLN A CA 1
ATOM 620 C C . GLN A 1 78 ? -11.734 -3.456 17.527 1.00 97.88 78 GLN A C 1
ATOM 622 O O . GLN A 1 78 ? -12.230 -4.538 17.838 1.00 97.88 78 GLN A O 1
ATOM 627 N N . TYR A 1 79 ? -10.793 -3.358 16.585 1.00 98.19 79 TYR A N 1
ATOM 628 C CA . TYR A 1 79 ? -10.393 -4.478 15.728 1.00 98.19 79 TYR A CA 1
ATOM 629 C C . TYR A 1 79 ? -8.869 -4.689 15.729 1.00 98.19 79 TYR A C 1
ATOM 631 O O . TYR A 1 79 ? -8.244 -4.604 14.672 1.00 98.19 79 TYR A O 1
ATOM 639 N N . PRO A 1 80 ? -8.239 -4.997 16.882 1.00 97.56 80 PRO A N 1
ATOM 640 C CA . PRO A 1 80 ? -6.777 -5.078 16.993 1.00 97.56 80 PRO A CA 1
ATOM 641 C C . PRO A 1 80 ? -6.153 -6.229 16.186 1.00 97.56 80 PRO A C 1
ATOM 643 O O . PRO A 1 80 ? -4.941 -6.260 15.996 1.00 97.56 80 PRO A O 1
ATOM 646 N N . HIS A 1 81 ? -6.970 -7.172 15.703 1.00 96.25 81 HIS A N 1
ATOM 647 C CA . HIS A 1 81 ? -6.552 -8.241 14.792 1.00 96.25 81 HIS A CA 1
ATOM 648 C C . HIS A 1 81 ? -6.389 -7.771 13.339 1.00 96.25 81 HIS A C 1
ATOM 650 O O . HIS A 1 81 ? -5.770 -8.472 12.538 1.00 96.25 81 HIS A O 1
ATOM 656 N N . LEU A 1 82 ? -6.976 -6.626 12.981 1.00 98.12 82 LEU A N 1
ATOM 657 C CA . LEU A 1 82 ? -6.997 -6.125 11.618 1.00 98.12 82 LEU A CA 1
ATOM 658 C C . LEU A 1 82 ? -5.628 -5.565 11.235 1.00 98.12 82 LEU A C 1
ATOM 660 O O . LEU A 1 82 ? -5.047 -4.762 11.966 1.00 98.12 82 LEU A O 1
ATOM 664 N N . LYS A 1 83 ? -5.151 -5.924 10.046 1.00 98.44 83 LYS A N 1
ATOM 665 C CA . LYS A 1 83 ? -4.004 -5.275 9.417 1.00 98.44 83 LYS A CA 1
ATOM 666 C C . LYS A 1 83 ? -4.464 -4.229 8.410 1.00 98.44 83 LYS A C 1
ATOM 668 O O . LYS A 1 83 ? -5.291 -4.515 7.550 1.00 98.44 83 LYS A O 1
ATOM 673 N N . VAL A 1 84 ? -3.911 -3.028 8.486 1.00 98.75 84 VAL A N 1
ATOM 674 C CA . VAL A 1 84 ? -4.165 -1.935 7.546 1.00 98.75 84 VAL A CA 1
ATOM 675 C C . VAL A 1 84 ? -2.900 -1.700 6.734 1.00 98.75 84 VAL A C 1
ATOM 677 O O . VAL A 1 84 ? -1.862 -1.330 7.283 1.00 98.75 84 VAL A O 1
ATOM 680 N N . LEU A 1 85 ? -2.983 -1.937 5.427 1.00 98.88 85 LEU A N 1
ATOM 681 C CA . LEU A 1 85 ? -1.890 -1.730 4.483 1.00 98.88 85 LEU A CA 1
ATOM 682 C C . LEU A 1 85 ? -2.232 -0.550 3.575 1.00 98.88 85 LEU A C 1
ATOM 684 O O . LEU A 1 85 ? -3.367 -0.430 3.114 1.00 98.88 85 LEU A O 1
ATOM 688 N N . LEU A 1 86 ? -1.254 0.309 3.291 1.00 98.88 86 LEU A N 1
ATOM 689 C CA . LEU A 1 86 ? -1.406 1.337 2.262 1.00 98.88 86 LEU A CA 1
ATOM 690 C C . LEU A 1 86 ? -1.136 0.709 0.896 1.00 98.88 86 LEU A C 1
ATOM 692 O O . LEU A 1 86 ? -0.029 0.229 0.652 1.00 98.88 86 LEU A O 1
ATOM 696 N N . SER A 1 87 ? -2.135 0.725 0.017 1.00 98.88 87 SER A N 1
ATOM 697 C CA . SER A 1 87 ? -1.976 0.272 -1.361 1.00 98.88 87 SER A CA 1
ATOM 698 C C . SER A 1 87 ? -1.471 1.409 -2.238 1.00 98.88 87 SER A C 1
ATOM 700 O O . SER A 1 87 ? -2.024 2.513 -2.236 1.00 98.88 87 SER A O 1
ATOM 702 N N . ILE A 1 88 ? -0.386 1.156 -2.963 1.00 98.88 88 ILE A N 1
ATOM 703 C CA . ILE A 1 88 ? 0.282 2.117 -3.837 1.00 98.88 88 ILE A CA 1
ATOM 704 C C . ILE A 1 88 ? 0.06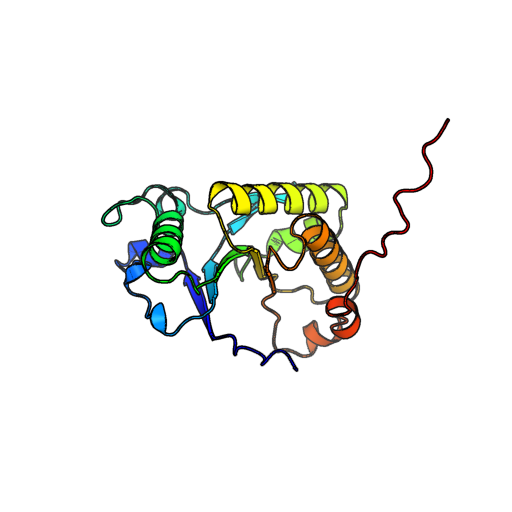0 1.666 -5.278 1.00 98.88 88 ILE A C 1
ATOM 706 O O . ILE A 1 88 ? 0.428 0.546 -5.623 1.00 98.88 88 ILE A O 1
ATOM 710 N N . GLY A 1 89 ? -0.473 2.546 -6.128 1.00 98.31 89 GLY A N 1
ATOM 711 C CA . GLY A 1 89 ? -0.668 2.248 -7.550 1.00 98.31 89 GLY A CA 1
ATOM 712 C C . GLY A 1 89 ? -2.131 2.211 -7.981 1.00 98.31 89 GLY A C 1
ATOM 713 O O . GLY A 1 89 ? -2.801 3.246 -7.911 1.00 98.31 89 GLY A O 1
ATOM 714 N N . GLY A 1 90 ? -2.573 1.068 -8.508 1.00 96.75 90 GLY A N 1
ATOM 715 C CA . GLY A 1 90 ? -3.856 0.836 -9.175 1.00 96.75 90 GLY A CA 1
ATOM 716 C C . GLY A 1 90 ? -3.860 1.297 -10.638 1.00 96.75 90 GLY A C 1
ATOM 717 O O . GLY A 1 90 ? -2.935 1.985 -11.095 1.00 96.75 90 GLY A O 1
ATOM 718 N N . GLY A 1 91 ? -4.927 0.989 -11.377 1.00 91.69 91 GLY A N 1
ATOM 719 C CA . GLY A 1 91 ? -5.008 1.212 -12.829 1.00 91.69 91 GLY A CA 1
ATOM 720 C C . GLY A 1 91 ? -4.690 2.637 -13.301 1.00 91.69 91 GLY A C 1
ATOM 721 O O . GLY A 1 91 ? -4.045 2.826 -14.327 1.00 91.69 91 GLY A O 1
ATOM 722 N N . SER A 1 92 ? -5.045 3.671 -12.525 1.00 91.62 92 SER A N 1
ATOM 723 C CA . SER A 1 92 ? -4.701 5.074 -12.845 1.00 91.62 92 SER A CA 1
ATOM 724 C C . SER A 1 92 ? -3.385 5.580 -12.236 1.00 91.62 92 SER A C 1
ATOM 726 O O . SER A 1 92 ? -2.982 6.712 -12.496 1.00 91.62 92 SER A O 1
ATOM 728 N N . GLY A 1 93 ? -2.710 4.774 -11.414 1.00 93.69 93 GLY A N 1
ATOM 729 C CA . GLY A 1 93 ? -1.511 5.157 -10.653 1.00 93.69 93 GLY A CA 1
ATOM 730 C C . GLY A 1 93 ? -0.245 4.442 -11.085 1.00 93.69 93 GLY A C 1
ATOM 731 O O . GLY A 1 93 ? 0.825 4.739 -10.560 1.00 93.69 93 GLY A O 1
ATOM 732 N N . SER A 1 94 ? -0.353 3.526 -12.047 1.00 95.94 94 SER A N 1
ATOM 733 C CA . SER A 1 94 ? 0.735 2.612 -12.382 1.00 95.94 94 SER A CA 1
ATOM 734 C C . SER A 1 94 ? 1.805 3.192 -13.314 1.00 95.94 94 SER A C 1
ATOM 736 O O . SER A 1 94 ? 2.860 2.584 -13.491 1.00 95.94 94 SER A O 1
ATOM 738 N N . LYS A 1 95 ? 1.590 4.397 -13.871 1.00 96.69 95 LYS A N 1
ATOM 739 C CA . LYS A 1 95 ? 2.453 4.979 -14.920 1.00 96.69 95 LYS A CA 1
ATOM 740 C C . LYS A 1 95 ? 3.937 5.059 -14.527 1.00 96.69 95 LYS A C 1
ATOM 742 O O . LYS A 1 95 ? 4.808 4.880 -15.370 1.00 96.69 95 LYS A O 1
ATOM 747 N N . ASN A 1 96 ? 4.223 5.362 -13.258 1.00 98.00 96 ASN A N 1
ATOM 748 C CA . ASN A 1 96 ? 5.577 5.676 -12.799 1.00 98.00 96 ASN A CA 1
ATOM 749 C C . ASN A 1 96 ? 6.357 4.446 -12.315 1.00 98.00 96 ASN A C 1
ATOM 751 O O . ASN A 1 96 ? 7.577 4.540 -12.183 1.00 98.00 96 ASN A O 1
ATOM 755 N N . PHE A 1 97 ? 5.704 3.297 -12.095 1.00 98.38 97 PHE A N 1
ATOM 756 C CA . PHE A 1 97 ? 6.376 2.117 -11.545 1.00 98.38 97 PHE A CA 1
ATOM 757 C C . PHE A 1 97 ? 7.566 1.673 -12.382 1.00 98.38 97 PHE A C 1
ATOM 759 O O . PHE A 1 97 ? 8.633 1.479 -11.820 1.00 98.38 97 PHE A O 1
ATOM 766 N N . SER A 1 98 ? 7.424 1.559 -13.706 1.00 97.75 98 SER A N 1
ATOM 767 C CA . SER A 1 98 ? 8.503 1.036 -14.556 1.00 97.75 98 SER A CA 1
ATOM 768 C C . SER A 1 98 ? 9.790 1.856 -14.428 1.00 97.75 98 SER A C 1
ATOM 770 O O . SER A 1 98 ? 10.871 1.293 -14.279 1.00 97.75 98 SER A O 1
ATOM 772 N N . ASN A 1 99 ? 9.675 3.187 -14.441 1.00 98.06 99 ASN A N 1
ATOM 773 C CA . ASN A 1 99 ? 10.827 4.084 -14.336 1.00 98.06 99 ASN A CA 1
ATOM 774 C C . ASN A 1 99 ? 11.416 4.091 -12.921 1.00 98.06 99 ASN A C 1
ATOM 776 O O . ASN A 1 99 ? 12.630 4.161 -12.756 1.00 98.06 99 ASN A O 1
ATOM 780 N N . VAL A 1 100 ? 10.559 4.021 -11.901 1.00 98.69 100 VAL A N 1
ATOM 781 C CA . VAL A 1 100 ? 10.983 4.013 -10.498 1.00 98.69 100 VAL A CA 1
ATOM 782 C C . VAL A 1 100 ? 11.631 2.683 -10.127 1.00 98.69 100 VAL A C 1
ATOM 784 O O . VAL A 1 100 ? 12.667 2.687 -9.480 1.00 98.69 100 VAL A O 1
ATOM 787 N N . ALA A 1 101 ? 11.075 1.559 -10.576 1.00 98.44 101 ALA A N 1
ATOM 788 C CA . ALA A 1 101 ? 11.590 0.217 -10.335 1.00 98.44 101 ALA A CA 1
ATOM 789 C C . ALA A 1 101 ? 12.932 -0.026 -11.045 1.00 98.44 101 ALA A C 1
ATOM 791 O O . ALA A 1 101 ? 13.800 -0.705 -10.499 1.00 98.44 101 ALA A O 1
ATOM 792 N N . ALA A 1 102 ? 13.146 0.539 -12.235 1.00 98.19 102 ALA A N 1
ATOM 793 C CA . ALA A 1 102 ? 14.403 0.378 -12.969 1.00 98.19 102 ALA A CA 1
ATOM 794 C C . ALA A 1 102 ? 15.584 1.146 -12.342 1.00 98.19 102 ALA A C 1
ATOM 796 O O . ALA A 1 102 ? 16.725 0.693 -12.424 1.00 98.19 102 ALA A O 1
ATOM 797 N N . ASP A 1 103 ? 15.325 2.264 -11.663 1.00 98.69 103 ASP A N 1
ATOM 798 C CA . ASP A 1 103 ? 16.359 3.161 -11.140 1.00 98.69 103 ASP A CA 1
ATOM 799 C C . ASP A 1 103 ? 16.628 2.918 -9.635 1.00 98.69 103 ASP A C 1
ATOM 801 O O . ASP A 1 103 ? 15.726 3.084 -8.812 1.00 98.69 103 ASP A O 1
ATOM 805 N N . PRO A 1 104 ? 17.859 2.548 -9.222 1.00 98.50 104 PRO A N 1
ATOM 806 C CA . PRO A 1 104 ? 18.179 2.266 -7.819 1.00 98.50 104 PRO A CA 1
ATOM 807 C C . PRO A 1 104 ? 18.005 3.456 -6.869 1.00 98.50 104 PRO A C 1
ATOM 809 O O . PRO A 1 104 ? 17.707 3.244 -5.690 1.00 98.50 104 PRO A O 1
ATOM 812 N N . VAL A 1 105 ? 18.189 4.688 -7.349 1.00 98.75 105 VAL A N 1
ATOM 813 C CA . VAL A 1 105 ? 17.992 5.898 -6.543 1.00 98.75 105 VAL A CA 1
ATOM 814 C C . VAL A 1 105 ? 16.500 6.118 -6.332 1.00 98.75 105 VAL A C 1
ATOM 816 O O . VAL A 1 105 ? 16.061 6.257 -5.194 1.00 98.75 105 VAL A O 1
ATOM 819 N N . LYS A 1 106 ? 15.696 6.043 -7.397 1.00 98.88 106 LYS A N 1
ATOM 820 C CA . LYS A 1 106 ? 14.238 6.215 -7.293 1.00 98.88 106 LYS A CA 1
ATOM 821 C C . LYS A 1 106 ? 13.577 5.102 -6.488 1.00 98.88 106 LYS A C 1
ATOM 823 O O . LYS A 1 106 ? 12.692 5.388 -5.684 1.00 98.88 106 LYS A O 1
ATOM 828 N N . ARG A 1 107 ? 14.019 3.847 -6.635 1.00 98.69 107 ARG A N 1
ATOM 829 C CA . ARG A 1 107 ? 13.551 2.746 -5.777 1.00 98.69 107 ARG A CA 1
ATOM 830 C C . ARG A 1 107 ? 13.854 2.997 -4.303 1.00 98.69 107 ARG A C 1
ATOM 832 O O . ARG A 1 107 ? 13.015 2.695 -3.458 1.00 98.69 107 ARG A O 1
ATOM 839 N N . ARG A 1 108 ? 15.028 3.549 -3.977 1.00 98.81 108 ARG A N 1
ATOM 840 C CA . ARG A 1 108 ? 15.360 3.926 -2.596 1.00 98.81 108 ARG A CA 1
ATOM 841 C C . ARG A 1 108 ? 14.396 4.998 -2.086 1.00 98.81 108 ARG A C 1
ATOM 843 O O . ARG A 1 108 ? 13.780 4.776 -1.049 1.00 98.81 108 ARG A O 1
ATOM 850 N N . THR A 1 109 ? 14.191 6.076 -2.845 1.00 98.94 109 THR A N 1
ATOM 851 C CA . THR A 1 109 ? 13.223 7.137 -2.511 1.00 98.94 109 THR A CA 1
ATOM 852 C C . THR A 1 109 ? 11.820 6.570 -2.289 1.00 98.94 109 THR A C 1
ATOM 854 O O . THR A 1 109 ? 11.153 6.918 -1.313 1.00 98.94 109 THR A O 1
ATOM 857 N N . PHE A 1 110 ? 11.386 5.644 -3.148 1.00 98.88 110 PHE A N 1
ATOM 858 C CA . PHE A 1 110 ? 10.119 4.933 -2.996 1.00 98.88 110 PHE A CA 1
ATOM 859 C C . PHE A 1 110 ? 10.037 4.210 -1.653 1.00 98.88 110 PHE A C 1
ATOM 861 O O . PHE A 1 110 ? 9.076 4.392 -0.909 1.00 98.88 110 PHE A O 1
ATOM 868 N N . CYS A 1 111 ? 11.050 3.409 -1.317 1.00 98.88 111 CYS A N 1
ATOM 869 C CA . CYS A 1 111 ? 11.042 2.610 -0.095 1.00 98.88 111 CYS A CA 1
ATOM 870 C C . CYS A 1 111 ? 11.089 3.483 1.166 1.00 98.88 111 CYS A C 1
ATOM 872 O O . CYS A 1 111 ? 10.370 3.207 2.125 1.00 98.88 111 CYS A O 1
ATOM 874 N N . GLU A 1 112 ? 11.895 4.546 1.163 1.00 98.88 112 GLU A N 1
ATOM 875 C CA . GLU A 1 112 ? 12.029 5.480 2.285 1.00 98.88 112 GLU A CA 1
ATOM 876 C C . GL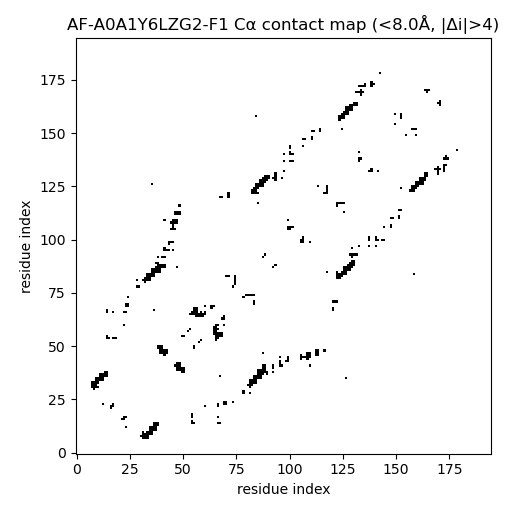U A 1 112 ? 10.720 6.238 2.544 1.00 98.88 112 GLU A C 1
ATOM 878 O O . GLU A 1 112 ? 10.221 6.252 3.670 1.00 98.88 112 GLU A O 1
ATOM 883 N N . THR A 1 113 ? 10.104 6.793 1.498 1.00 98.94 113 THR A N 1
ATOM 884 C CA . THR A 1 113 ? 8.843 7.546 1.620 1.00 98.94 113 THR A CA 1
ATOM 885 C C . THR A 1 113 ? 7.642 6.644 1.923 1.00 98.94 113 THR A C 1
ATOM 887 O O . THR A 1 113 ? 6.797 7.005 2.744 1.00 98.94 113 THR A O 1
ATOM 890 N N . ALA A 1 114 ? 7.585 5.429 1.365 1.00 98.88 114 ALA A N 1
ATOM 891 C CA . ALA A 1 114 ? 6.586 4.430 1.751 1.00 98.88 114 ALA A CA 1
ATOM 892 C C . ALA A 1 114 ? 6.729 4.038 3.230 1.00 98.88 114 ALA A C 1
ATOM 894 O O . ALA A 1 114 ? 5.744 4.000 3.969 1.00 98.88 114 ALA A O 1
ATOM 895 N N . ARG A 1 115 ? 7.963 3.793 3.694 1.00 98.81 115 ARG A N 1
ATOM 896 C CA . ARG A 1 115 ? 8.250 3.476 5.098 1.00 98.81 115 ARG A CA 1
ATOM 897 C C . ARG A 1 115 ? 7.883 4.626 6.032 1.00 98.81 115 ARG A C 1
ATOM 899 O O . ARG A 1 115 ? 7.420 4.355 7.145 1.00 98.81 115 ARG A O 1
ATOM 906 N N . GLN A 1 116 ? 8.090 5.869 5.605 1.00 98.88 116 GLN A N 1
ATOM 907 C CA . GLN A 1 116 ? 7.681 7.048 6.357 1.00 98.88 116 GLN A CA 1
ATOM 908 C C . GLN A 1 116 ? 6.160 7.070 6.542 1.00 98.88 116 GLN A C 1
ATOM 910 O O . GLN A 1 116 ? 5.711 7.093 7.682 1.00 98.88 116 GLN A O 1
ATOM 915 N N . LEU A 1 117 ? 5.371 6.923 5.471 1.00 98.88 117 LEU A N 1
ATOM 916 C CA . LEU A 1 117 ? 3.903 6.866 5.568 1.00 98.88 117 LEU A CA 1
ATOM 917 C C . LEU A 1 117 ? 3.415 5.725 6.472 1.00 98.88 117 LEU A C 1
ATOM 919 O O . LEU A 1 117 ? 2.486 5.909 7.255 1.00 98.88 117 LEU A O 1
ATOM 923 N N . VAL A 1 118 ? 4.066 4.558 6.419 1.00 98.88 118 VAL A N 1
ATOM 924 C CA . VAL A 1 118 ? 3.778 3.453 7.348 1.00 98.88 118 VAL A CA 1
ATOM 925 C C . VAL A 1 118 ? 3.984 3.872 8.805 1.00 98.88 118 VAL A C 1
ATOM 927 O O . VAL A 1 118 ? 3.177 3.516 9.658 1.00 98.88 118 VAL A O 1
ATOM 930 N N . GLY A 1 119 ? 5.047 4.625 9.101 1.00 98.75 119 GLY A N 1
ATOM 931 C CA . GLY A 1 119 ? 5.322 5.134 10.446 1.00 98.75 119 GLY A CA 1
ATOM 932 C C . GLY A 1 119 ? 4.352 6.229 10.883 1.00 98.75 119 GLY A C 1
ATOM 933 O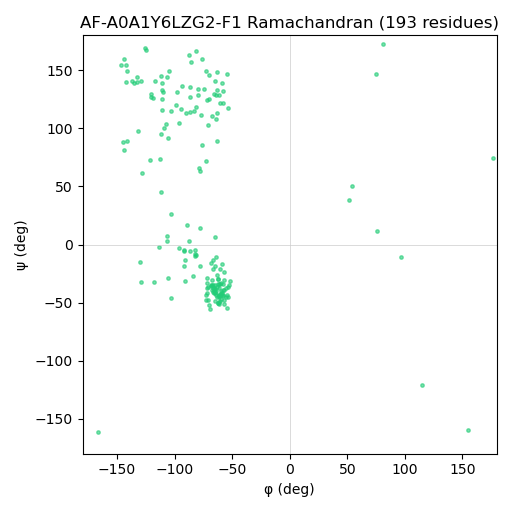 O . GLY A 1 119 ? 3.801 6.141 11.975 1.00 98.75 119 GLY A O 1
ATOM 934 N N . ASP A 1 120 ? 4.119 7.216 10.020 1.00 98.56 120 ASP A N 1
ATOM 935 C CA . ASP A 1 120 ? 3.301 8.399 10.309 1.00 98.56 120 ASP A CA 1
ATOM 936 C C . ASP A 1 120 ? 1.844 8.032 10.627 1.00 98.56 120 ASP A C 1
ATOM 938 O O . ASP A 1 120 ? 1.208 8.668 11.467 1.00 98.56 120 ASP A O 1
ATOM 942 N N . PHE A 1 121 ? 1.322 6.980 9.988 1.00 98.31 121 PHE A N 1
ATOM 943 C CA . PHE A 1 121 ? -0.052 6.512 10.182 1.00 98.31 121 PHE A CA 1
ATOM 944 C C . PHE A 1 121 ? -0.162 5.208 10.982 1.00 98.31 121 PHE A C 1
ATOM 946 O O . PHE A 1 121 ? -1.273 4.729 11.181 1.00 98.31 121 PHE A O 1
ATOM 953 N N . ASP A 1 122 ? 0.946 4.644 11.473 1.00 98.06 122 ASP A N 1
ATOM 954 C CA . ASP A 1 122 ? 0.978 3.378 12.225 1.00 98.06 122 ASP A CA 1
ATOM 955 C C . ASP A 1 122 ? 0.308 2.201 11.482 1.00 98.06 122 ASP A C 1
ATOM 957 O O . ASP A 1 122 ? -0.577 1.501 11.990 1.00 98.06 122 ASP A O 1
ATOM 961 N N . LEU A 1 123 ? 0.723 2.022 10.227 1.00 98.81 123 LEU A N 1
ATOM 962 C CA . LEU A 1 123 ? 0.229 0.984 9.324 1.00 98.81 123 LEU A CA 1
ATOM 963 C C . LEU A 1 123 ? 0.984 -0.334 9.517 1.00 98.81 123 LEU A C 1
ATOM 965 O O . LEU A 1 123 ? 2.137 -0.370 9.945 1.00 98.81 123 LEU A O 1
ATOM 969 N N . ASP A 1 124 ? 0.356 -1.437 9.120 1.00 98.81 124 ASP A N 1
ATOM 970 C CA . ASP A 1 124 ? 0.957 -2.773 9.204 1.00 98.81 124 ASP A CA 1
ATOM 971 C C . ASP A 1 124 ? 1.810 -3.115 7.986 1.00 98.81 124 ASP A C 1
ATOM 973 O O . ASP A 1 124 ? 2.445 -4.171 7.960 1.00 98.81 124 ASP A O 1
ATOM 977 N N . GLY A 1 125 ? 1.827 -2.257 6.965 1.00 98.75 125 GLY A N 1
ATOM 978 C CA . GLY A 1 125 ? 2.626 -2.490 5.777 1.00 98.75 125 GLY A CA 1
ATOM 979 C C . GLY A 1 125 ? 2.125 -1.813 4.511 1.00 98.75 125 GLY A C 1
ATOM 980 O O . GLY A 1 125 ? 1.364 -0.845 4.556 1.00 98.75 125 GLY A O 1
ATOM 981 N N . ILE A 1 126 ? 2.585 -2.349 3.382 1.00 98.88 126 ILE A N 1
ATOM 982 C CA . ILE A 1 126 ? 2.371 -1.808 2.039 1.00 98.88 126 ILE A CA 1
ATOM 983 C C . ILE A 1 126 ? 1.833 -2.899 1.118 1.00 98.88 126 ILE A C 1
ATOM 985 O O . ILE A 1 126 ? 2.295 -4.039 1.153 1.00 98.88 126 ILE A O 1
ATOM 989 N N . ASP A 1 127 ? 0.894 -2.512 0.269 1.00 98.88 127 ASP A N 1
ATOM 990 C CA . ASP A 1 127 ? 0.426 -3.291 -0.867 1.00 98.88 127 ASP A CA 1
ATOM 991 C C . ASP A 1 127 ? 0.886 -2.623 -2.172 1.00 98.88 127 ASP A C 1
ATOM 993 O O . ASP A 1 127 ? 0.745 -1.408 -2.329 1.00 98.88 127 ASP A O 1
ATOM 997 N N . ILE A 1 128 ? 1.477 -3.390 -3.088 1.00 98.75 128 ILE A N 1
ATOM 998 C CA . ILE A 1 128 ? 1.904 -2.886 -4.398 1.00 98.75 128 ILE A CA 1
ATOM 999 C C . ILE A 1 128 ? 0.917 -3.322 -5.471 1.00 98.75 128 ILE A C 1
ATOM 1001 O O . ILE A 1 128 ? 0.823 -4.503 -5.794 1.00 98.75 128 ILE A O 1
ATOM 1005 N N . ASP A 1 129 ? 0.244 -2.353 -6.076 1.00 98.62 129 ASP A N 1
ATOM 1006 C CA . ASP A 1 129 ? -0.708 -2.578 -7.158 1.00 98.62 129 ASP A CA 1
ATOM 1007 C C . ASP A 1 129 ? -0.158 -1.973 -8.459 1.00 98.62 129 ASP A C 1
ATOM 1009 O O . ASP A 1 129 ? -0.540 -0.878 -8.883 1.00 98.62 129 ASP A O 1
ATOM 1013 N N . TRP A 1 130 ? 0.850 -2.638 -9.040 1.00 98.38 130 TRP A N 1
ATOM 1014 C CA . TRP A 1 130 ? 1.416 -2.262 -10.338 1.00 98.38 130 TRP A CA 1
ATOM 1015 C C . TRP A 1 130 ? 0.665 -2.983 -11.455 1.00 98.38 130 TRP A C 1
ATOM 1017 O O . TRP A 1 130 ? 0.816 -4.187 -11.658 1.00 98.38 130 TRP A O 1
ATOM 1027 N N . GLU A 1 131 ? -0.054 -2.199 -12.254 1.00 96.94 131 GLU A N 1
ATOM 1028 C CA . GLU A 1 131 ? -0.766 -2.636 -13.447 1.00 96.94 131 GLU A CA 1
ATOM 1029 C C . GLU A 1 131 ? -0.057 -2.185 -14.753 1.00 96.94 131 GLU A C 1
ATOM 1031 O O . GLU A 1 131 ? -0.265 -1.070 -15.226 1.00 96.94 131 GLU A O 1
ATOM 1036 N N . HIS A 1 132 ? 0.847 -2.952 -15.381 1.00 96.75 132 HIS A N 1
ATOM 1037 C CA . HIS A 1 132 ? 1.425 -4.241 -14.973 1.00 96.75 132 HIS A CA 1
ATOM 1038 C C . HIS A 1 132 ? 2.926 -4.353 -15.341 1.00 96.75 132 HIS A C 1
ATOM 1040 O O . HIS A 1 132 ? 3.371 -3.721 -16.312 1.00 96.75 132 HIS A O 1
ATOM 1046 N N . PRO A 1 133 ? 3.723 -5.178 -14.626 1.00 95.69 133 PRO A N 1
ATOM 1047 C CA . PRO A 1 133 ? 5.087 -5.541 -15.020 1.00 95.69 133 PRO A CA 1
ATOM 1048 C C . PRO A 1 133 ? 5.091 -6.622 -16.124 1.00 95.69 133 PRO A C 1
ATOM 1050 O O . PRO A 1 133 ? 5.536 -7.749 -15.939 1.00 95.69 133 PRO A O 1
ATOM 1053 N N . ASP A 1 134 ? 4.582 -6.257 -17.298 1.00 95.19 134 ASP A N 1
ATOM 1054 C CA . ASP A 1 134 ? 4.222 -7.139 -18.424 1.00 95.19 134 ASP A CA 1
ATOM 1055 C C . ASP A 1 134 ? 5.370 -7.664 -19.305 1.00 95.19 134 ASP A C 1
ATOM 1057 O O . ASP A 1 134 ? 5.147 -8.172 -20.404 1.00 95.19 134 ASP A O 1
ATOM 1061 N N . SER A 1 135 ? 6.610 -7.545 -18.846 1.00 96.75 135 SER A N 1
ATOM 1062 C CA . SER A 1 135 ? 7.782 -8.040 -19.562 1.00 96.75 135 SER A CA 1
ATOM 1063 C C . SER A 1 135 ? 8.805 -8.578 -18.578 1.00 96.75 135 SER A C 1
ATOM 1065 O O . SER A 1 135 ? 8.808 -8.196 -17.408 1.00 96.75 135 SER A O 1
ATOM 1067 N N . LYS A 1 136 ? 9.727 -9.421 -19.053 1.00 95.50 136 LYS A N 1
ATOM 1068 C CA . LYS A 1 136 ? 10.798 -9.971 -18.209 1.00 95.50 136 LYS A CA 1
ATOM 1069 C C . LYS A 1 136 ? 11.594 -8.872 -17.487 1.00 95.50 136 LYS A C 1
ATOM 1071 O O . LYS A 1 136 ? 11.780 -8.950 -16.282 1.00 95.50 136 LYS A O 1
ATOM 1076 N N . ALA A 1 137 ? 11.971 -7.805 -18.196 1.00 96.94 137 ALA A N 1
ATOM 1077 C CA . ALA A 1 137 ? 12.704 -6.682 -17.605 1.00 96.94 137 ALA A CA 1
ATOM 1078 C C . ALA A 1 137 ? 11.881 -5.931 -16.537 1.00 96.94 137 ALA A C 1
ATOM 1080 O O . ALA A 1 137 ? 12.400 -5.550 -15.484 1.00 96.94 137 ALA A O 1
ATOM 1081 N N . LYS A 1 138 ? 10.577 -5.726 -16.774 1.00 97.19 138 LYS A N 1
ATOM 1082 C CA . LYS A 1 138 ? 9.698 -5.112 -15.768 1.00 97.19 138 LYS A CA 1
ATOM 1083 C C . LYS A 1 138 ? 9.507 -6.023 -14.552 1.00 97.19 138 LYS A C 1
ATOM 1085 O O . LYS A 1 138 ? 9.526 -5.530 -13.432 1.00 97.19 138 LYS A O 1
ATOM 1090 N N . ALA A 1 139 ? 9.384 -7.332 -14.748 1.00 96.19 139 ALA A N 1
ATOM 1091 C CA . ALA A 1 139 ? 9.271 -8.291 -13.654 1.00 96.19 139 ALA A CA 1
ATOM 1092 C C . ALA A 1 139 ? 10.554 -8.371 -12.804 1.00 96.19 139 ALA A C 1
ATOM 1094 O O . ALA A 1 139 ? 10.473 -8.338 -11.581 1.00 96.19 139 ALA A O 1
ATOM 1095 N N . GLU A 1 140 ? 11.739 -8.363 -13.420 1.00 95.81 140 GLU A N 1
ATOM 1096 C CA . GLU A 1 140 ? 13.024 -8.303 -12.701 1.00 95.81 140 GLU A CA 1
ATOM 1097 C C . GLU A 1 140 ? 13.127 -7.035 -11.836 1.00 95.81 140 GLU A C 1
ATOM 1099 O O . GLU A 1 140 ? 13.450 -7.084 -10.647 1.00 95.81 140 GLU A O 1
ATOM 1104 N N . THR A 1 141 ? 12.788 -5.875 -12.406 1.00 97.44 141 THR A N 1
ATOM 1105 C CA . THR A 1 141 ? 12.790 -4.607 -11.656 1.00 97.44 141 THR A CA 1
ATOM 1106 C C . THR A 1 141 ? 11.711 -4.553 -10.572 1.00 97.44 141 THR A C 1
ATOM 1108 O O . THR A 1 141 ? 11.935 -3.951 -9.519 1.00 97.44 141 THR A O 1
ATOM 1111 N N . PHE A 1 142 ? 10.580 -5.231 -10.766 1.00 97.44 142 PHE A N 1
ATOM 1112 C CA . PHE A 1 142 ? 9.570 -5.424 -9.731 1.00 97.44 142 PHE A CA 1
ATOM 1113 C C . PHE A 1 142 ? 10.107 -6.261 -8.558 1.00 97.44 142 PHE A C 1
ATOM 1115 O O . PHE A 1 142 ? 9.956 -5.853 -7.405 1.00 97.44 142 PHE A O 1
ATOM 1122 N N . THR A 1 143 ? 10.835 -7.350 -8.826 1.00 95.75 143 THR A N 1
ATOM 1123 C CA . THR A 1 143 ? 11.528 -8.136 -7.790 1.00 95.75 143 THR A CA 1
ATOM 1124 C C . THR A 1 143 ? 12.553 -7.292 -7.029 1.00 95.75 143 THR A C 1
ATOM 1126 O O . THR A 1 143 ? 12.613 -7.360 -5.797 1.00 95.75 143 THR A O 1
ATOM 1129 N N . HIS A 1 144 ? 13.320 -6.434 -7.714 1.00 96.19 144 HIS A N 1
ATOM 1130 C CA . HIS A 1 144 ? 14.236 -5.495 -7.052 1.00 96.19 144 HIS A CA 1
ATOM 1131 C C . HIS A 1 144 ? 13.502 -4.516 -6.129 1.00 96.19 144 HIS A C 1
ATOM 1133 O O . HIS A 1 144 ? 13.960 -4.273 -5.011 1.00 96.19 144 HIS A O 1
ATOM 1139 N N . LEU A 1 145 ? 12.366 -3.969 -6.575 1.00 98.25 145 LEU A N 1
ATOM 1140 C CA . LEU A 1 145 ? 11.538 -3.070 -5.773 1.00 98.25 145 LEU A CA 1
ATOM 1141 C C . LEU A 1 145 ? 11.022 -3.766 -4.510 1.00 98.25 145 LEU A C 1
ATOM 1143 O O . LEU A 1 145 ? 11.192 -3.231 -3.418 1.00 98.25 145 LEU A O 1
ATOM 1147 N N . LEU A 1 146 ? 10.445 -4.963 -4.637 1.00 97.31 146 LEU A N 1
ATOM 1148 C CA . LEU A 1 146 ? 9.910 -5.711 -3.496 1.00 97.31 146 LEU A CA 1
ATOM 1149 C C . LEU A 1 146 ? 11.006 -6.161 -2.523 1.00 97.31 146 LEU A C 1
ATOM 1151 O O . LEU A 1 146 ? 10.812 -6.091 -1.309 1.00 97.31 146 LEU A O 1
ATOM 1155 N N . THR A 1 147 ? 12.175 -6.550 -3.039 1.00 95.31 147 THR A N 1
ATOM 1156 C CA . THR A 1 147 ? 13.346 -6.888 -2.214 1.00 95.31 147 THR A CA 1
ATOM 1157 C C . THR A 1 147 ? 13.802 -5.675 -1.403 1.00 95.31 147 THR A C 1
ATOM 1159 O O . THR A 1 147 ? 13.921 -5.753 -0.184 1.00 95.31 147 THR A O 1
ATOM 1162 N N . GLN A 1 148 ? 13.985 -4.523 -2.053 1.00 97.75 148 GLN A N 1
ATOM 1163 C CA . GLN A 1 148 ? 14.420 -3.308 -1.364 1.00 97.75 148 GLN A CA 1
ATOM 1164 C C . GLN A 1 148 ? 13.355 -2.792 -0.386 1.00 97.75 148 GLN A C 1
ATOM 1166 O O . GLN A 1 148 ? 13.689 -2.298 0.693 1.00 97.75 148 GLN A O 1
ATOM 1171 N N . LEU A 1 149 ? 12.070 -2.945 -0.714 1.00 98.06 149 LEU A N 1
ATOM 1172 C CA . LEU A 1 149 ? 10.976 -2.602 0.188 1.00 98.06 149 LEU A CA 1
ATOM 1173 C C . LEU A 1 149 ? 10.982 -3.496 1.435 1.00 98.06 149 LEU A C 1
ATOM 1175 O O . LEU A 1 149 ? 10.767 -2.995 2.538 1.00 98.06 149 LEU A O 1
ATOM 1179 N N . ARG A 1 150 ? 11.295 -4.792 1.293 1.00 96.44 150 ARG A N 1
ATOM 1180 C CA . ARG A 1 150 ? 11.452 -5.722 2.423 1.00 96.44 150 ARG A CA 1
ATOM 1181 C C . ARG A 1 150 ? 12.576 -5.309 3.372 1.00 96.44 150 ARG A C 1
ATOM 1183 O O . ARG A 1 150 ? 12.382 -5.414 4.582 1.00 96.44 150 ARG A O 1
ATOM 1190 N N . ASP A 1 151 ? 13.685 -4.777 2.863 1.00 96.56 151 ASP A N 1
ATOM 1191 C CA . ASP A 1 151 ? 14.769 -4.255 3.710 1.00 96.56 151 ASP A CA 1
ATOM 1192 C C . ASP A 1 151 ? 14.309 -3.070 4.582 1.00 96.56 151 ASP A C 1
ATOM 1194 O O . ASP A 1 151 ? 14.734 -2.932 5.730 1.00 96.56 151 ASP A O 1
ATOM 1198 N N . HIS A 1 152 ? 13.400 -2.231 4.070 1.00 97.94 152 HIS A N 1
ATOM 1199 C CA . HIS A 1 152 ? 12.855 -1.075 4.801 1.00 97.94 152 HIS A CA 1
ATOM 1200 C C . HIS A 1 152 ? 11.677 -1.448 5.716 1.00 97.94 152 HIS A C 1
ATOM 1202 O O . HIS A 1 152 ? 11.437 -0.792 6.735 1.00 97.94 152 HIS A O 1
ATOM 1208 N N . LEU A 1 153 ? 10.944 -2.507 5.366 1.00 97.62 153 LEU A N 1
ATOM 1209 C CA . LEU A 1 153 ? 9.777 -3.030 6.073 1.00 97.62 153 LEU A CA 1
ATOM 1210 C C . LEU A 1 153 ? 10.021 -4.498 6.481 1.00 97.62 153 LEU A C 1
ATOM 1212 O O . LEU A 1 153 ? 9.428 -5.419 5.906 1.00 97.62 153 LEU A O 1
ATOM 1216 N N . PRO A 1 154 ? 10.887 -4.748 7.484 1.00 95.88 154 PRO A N 1
ATOM 1217 C CA . PRO A 1 154 ? 11.291 -6.100 7.855 1.00 95.88 154 PRO A CA 1
ATOM 1218 C C . PRO A 1 154 ? 10.133 -6.942 8.413 1.00 95.88 154 PRO A C 1
ATOM 1220 O O . PRO A 1 154 ? 9.293 -6.476 9.191 1.00 95.88 154 PRO A O 1
ATOM 1223 N N . SER A 1 155 ? 10.122 -8.219 8.029 1.00 91.75 155 SER A N 1
ATOM 1224 C CA . SER A 1 155 ? 9.247 -9.259 8.587 1.00 91.75 155 SER A CA 1
ATOM 1225 C C . SER A 1 155 ? 9.706 -9.654 10.007 1.00 91.75 155 SER A C 1
ATOM 1227 O O . SER A 1 155 ? 10.903 -9.571 10.287 1.00 91.75 155 SER A O 1
ATOM 1229 N N . PRO A 1 156 ? 8.809 -10.074 10.926 1.00 92.69 156 PRO A N 1
ATOM 1230 C CA . PRO A 1 156 ? 7.354 -10.182 10.774 1.00 92.69 156 PRO A CA 1
ATOM 1231 C C . PRO A 1 156 ? 6.601 -8.892 11.118 1.00 92.69 156 PRO A C 1
ATOM 1233 O O . PRO A 1 156 ? 5.373 -8.893 11.100 1.00 92.69 156 PRO A O 1
ATOM 1236 N N . ARG A 1 157 ? 7.312 -7.803 11.453 1.00 95.31 157 ARG A N 1
ATOM 1237 C CA . ARG A 1 157 ? 6.687 -6.548 11.892 1.00 95.31 157 ARG A CA 1
ATOM 1238 C C . ARG A 1 157 ? 5.787 -5.951 10.814 1.00 95.31 157 ARG A C 1
ATOM 1240 O O . ARG A 1 157 ? 4.695 -5.503 11.137 1.00 95.31 157 ARG A O 1
ATOM 1247 N N . TYR A 1 158 ? 6.249 -5.947 9.567 1.00 98.06 158 TYR A N 1
ATOM 1248 C CA . TYR A 1 158 ? 5.511 -5.364 8.452 1.00 98.06 158 TYR A CA 1
ATOM 1249 C C . TYR A 1 158 ? 5.139 -6.408 7.399 1.00 98.06 158 TYR A C 1
ATOM 1251 O O . TYR A 1 158 ? 5.925 -7.295 7.044 1.00 98.06 158 TYR A O 1
ATOM 1259 N N . THR A 1 159 ? 3.933 -6.265 6.863 1.00 96.75 159 THR A N 1
ATOM 1260 C CA . THR A 1 159 ? 3.393 -7.080 5.775 1.00 96.75 159 THR A CA 1
ATOM 1261 C C . THR A 1 159 ? 3.670 -6.380 4.441 1.00 96.75 159 THR A C 1
ATOM 1263 O O . THR A 1 159 ? 3.510 -5.170 4.324 1.00 96.75 159 THR A O 1
ATOM 1266 N N . ILE A 1 160 ? 4.112 -7.130 3.434 1.00 97.56 160 ILE A N 1
ATOM 1267 C CA . ILE A 1 160 ? 4.201 -6.635 2.055 1.00 97.56 160 ILE A CA 1
ATOM 1268 C C . ILE A 1 160 ? 3.319 -7.550 1.223 1.00 97.56 160 ILE A C 1
ATOM 1270 O O . ILE A 1 160 ? 3.471 -8.770 1.309 1.00 97.56 160 ILE A O 1
ATOM 1274 N N . THR A 1 161 ? 2.402 -6.968 0.462 1.00 97.69 161 THR A N 1
ATOM 1275 C CA . THR A 1 161 ? 1.550 -7.679 -0.496 1.00 97.69 161 THR A CA 1
ATOM 1276 C C . THR A 1 161 ? 1.690 -7.061 -1.881 1.00 97.69 161 THR A C 1
ATOM 1278 O O . THR A 1 161 ? 2.273 -5.985 -2.037 1.00 97.69 161 THR A O 1
ATOM 1281 N N . ALA A 1 162 ? 1.182 -7.762 -2.889 1.00 97.25 162 ALA A N 1
ATOM 1282 C CA . ALA A 1 162 ? 1.030 -7.212 -4.222 1.00 97.25 162 ALA A CA 1
ATOM 1283 C C . ALA A 1 162 ? -0.269 -7.707 -4.862 1.00 97.25 162 ALA A C 1
ATOM 1285 O O . ALA A 1 162 ? -0.601 -8.891 -4.748 1.00 97.25 162 ALA A O 1
ATOM 1286 N N . ALA A 1 163 ? -0.958 -6.818 -5.572 1.00 97.31 163 ALA A N 1
ATOM 1287 C CA . ALA A 1 163 ? -2.024 -7.181 -6.491 1.00 97.31 163 ALA A CA 1
ATOM 1288 C C . ALA A 1 163 ? -1.396 -7.575 -7.834 1.00 97.31 163 ALA A C 1
ATOM 1290 O O . ALA A 1 163 ? -0.748 -6.772 -8.503 1.00 97.31 163 ALA A O 1
ATOM 1291 N N . LEU A 1 164 ? -1.542 -8.847 -8.208 1.00 94.94 164 LEU A N 1
ATOM 1292 C CA . LEU A 1 164 ? -1.003 -9.388 -9.455 1.00 94.94 164 LEU A CA 1
ATOM 1293 C C . LEU A 1 164 ? -2.138 -9.636 -10.457 1.00 94.94 164 LEU A C 1
ATOM 1295 O O . LEU A 1 164 ? -3.224 -10.061 -10.051 1.00 94.94 164 LEU A O 1
ATOM 1299 N N . PRO A 1 165 ? -1.915 -9.422 -11.767 1.00 92.00 165 PRO A N 1
ATOM 1300 C CA . PRO A 1 165 ? -2.897 -9.800 -12.776 1.00 92.00 165 PRO A CA 1
ATOM 1301 C C . PRO A 1 165 ? -3.097 -11.316 -12.777 1.00 92.00 165 PRO A C 1
ATOM 1303 O O . PRO A 1 165 ? -2.151 -12.059 -12.569 1.00 92.00 165 PRO A O 1
ATOM 1306 N N . ALA A 1 166 ? -4.299 -11.792 -13.102 1.00 92.75 166 ALA A N 1
ATOM 1307 C CA . ALA A 1 166 ? -4.551 -13.227 -13.287 1.00 92.75 166 ALA A CA 1
ATOM 1308 C C . ALA A 1 166 ? -4.125 -13.748 -14.678 1.00 92.75 166 ALA A C 1
ATOM 1310 O O . ALA A 1 166 ? -4.157 -14.948 -14.936 1.00 92.75 166 ALA A O 1
ATOM 1311 N N . GLY A 1 167 ? -3.772 -12.849 -15.602 1.00 94.81 167 GLY A N 1
ATOM 1312 C CA . GLY A 1 167 ? -3.460 -13.197 -16.985 1.00 94.81 167 GLY A CA 1
ATOM 1313 C C . GLY A 1 167 ? -2.050 -13.759 -17.159 1.00 94.81 167 GLY A C 1
ATOM 1314 O O . GLY A 1 167 ? -1.067 -13.117 -16.781 1.00 94.81 167 GLY A O 1
ATOM 1315 N N . GLU A 1 168 ? -1.948 -14.913 -17.824 1.00 94.69 168 GLU A N 1
ATOM 1316 C CA . GLU A 1 168 ? -0.672 -15.570 -18.151 1.00 94.69 168 GLU A CA 1
ATOM 1317 C C . GLU A 1 168 ? 0.296 -14.635 -18.886 1.00 94.69 168 GLU A C 1
ATOM 1319 O O . GLU A 1 168 ? 1.497 -14.660 -18.628 1.00 94.69 168 GLU A O 1
ATOM 1324 N N . TRP A 1 169 ? -0.228 -13.763 -19.756 1.00 94.31 169 TRP A N 1
ATOM 1325 C CA . TRP A 1 169 ? 0.551 -12.796 -20.531 1.00 94.31 169 TRP A CA 1
ATOM 1326 C C . TRP A 1 169 ? 1.496 -11.942 -19.672 1.00 94.31 169 TRP A C 1
ATOM 1328 O O . TRP A 1 169 ? 2.576 -11.606 -20.150 1.00 94.31 169 TRP A O 1
ATOM 1338 N N . CYS A 1 170 ? 1.128 -11.649 -18.419 1.00 93.69 170 CYS A N 1
ATOM 1339 C CA . CYS A 1 170 ? 1.974 -10.943 -17.460 1.00 93.69 170 CYS A CA 1
ATOM 1340 C C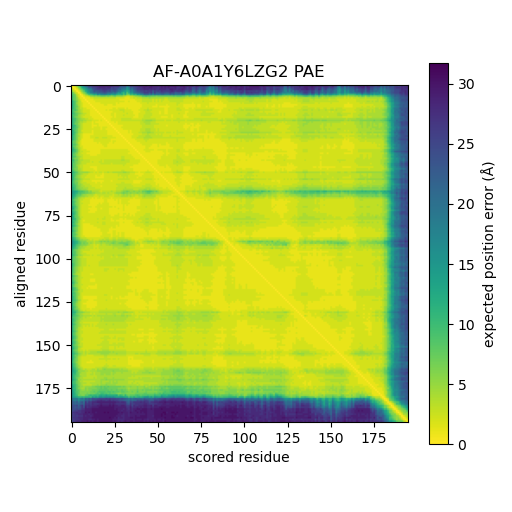 . CYS A 1 170 ? 2.592 -11.894 -16.427 1.00 93.69 170 CYS A C 1
ATOM 1342 O O . CYS A 1 170 ? 3.792 -11.807 -16.169 1.00 93.69 170 CYS A O 1
ATOM 1344 N N . LEU A 1 171 ? 1.803 -12.804 -15.838 1.00 93.00 171 LEU A N 1
ATOM 1345 C CA . LEU A 1 171 ? 2.272 -13.663 -14.740 1.00 93.00 171 LEU A CA 1
ATOM 1346 C C . LEU A 1 171 ? 3.461 -14.538 -15.126 1.00 93.00 171 LEU A C 1
ATOM 1348 O O . LEU A 1 171 ? 4.337 -14.754 -14.295 1.00 93.00 171 LEU A O 1
ATOM 1352 N N . LYS A 1 172 ? 3.542 -14.983 -16.387 1.00 94.56 172 LYS A N 1
ATOM 1353 C CA . LYS A 1 172 ? 4.658 -15.805 -16.885 1.00 94.56 172 LYS A CA 1
ATOM 1354 C C . LYS A 1 172 ? 6.033 -15.140 -16.749 1.00 94.56 172 LYS A C 1
ATOM 1356 O O . LYS A 1 172 ? 7.048 -15.809 -16.910 1.00 94.56 172 LYS A O 1
ATOM 1361 N N . HIS A 1 173 ? 6.077 -13.825 -16.533 1.00 95.06 173 HIS A N 1
ATOM 1362 C CA . HIS A 1 173 ? 7.315 -13.069 -16.379 1.00 95.06 173 HIS A CA 1
ATOM 1363 C C . HIS A 1 173 ? 7.774 -12.939 -14.921 1.00 95.06 173 HIS A C 1
ATOM 1365 O O . HIS A 1 173 ? 8.945 -12.642 -14.705 1.00 95.06 173 HIS A O 1
ATOM 1371 N N . ILE A 1 174 ? 6.893 -13.158 -13.939 1.00 92.38 174 ILE A N 1
ATOM 1372 C CA . ILE A 1 174 ? 7.192 -12.976 -12.513 1.00 92.38 174 ILE A CA 1
ATOM 1373 C C . ILE A 1 174 ? 7.631 -14.314 -11.911 1.00 92.38 174 ILE A C 1
ATOM 1375 O O . ILE A 1 174 ? 6.840 -15.254 -11.831 1.00 92.38 174 ILE A O 1
ATOM 1379 N N . ASP A 1 175 ? 8.874 -14.386 -11.435 1.00 89.75 175 ASP A N 1
ATOM 1380 C CA . ASP A 1 175 ? 9.382 -15.549 -10.701 1.00 89.75 175 ASP A CA 1
ATOM 1381 C C . ASP A 1 175 ? 8.825 -15.557 -9.265 1.00 89.75 175 ASP A C 1
ATOM 1383 O O . ASP A 1 175 ? 9.404 -15.005 -8.326 1.00 89.75 175 ASP A O 1
ATOM 1387 N N . LEU A 1 176 ? 7.630 -16.135 -9.105 1.00 87.44 176 LEU A N 1
ATOM 1388 C CA . LEU A 1 176 ? 6.974 -16.272 -7.803 1.00 87.44 176 LEU A CA 1
ATOM 1389 C C . LEU A 1 176 ? 7.809 -17.092 -6.801 1.00 87.44 176 LEU A C 1
ATOM 1391 O O . LEU A 1 176 ? 7.903 -16.655 -5.653 1.00 87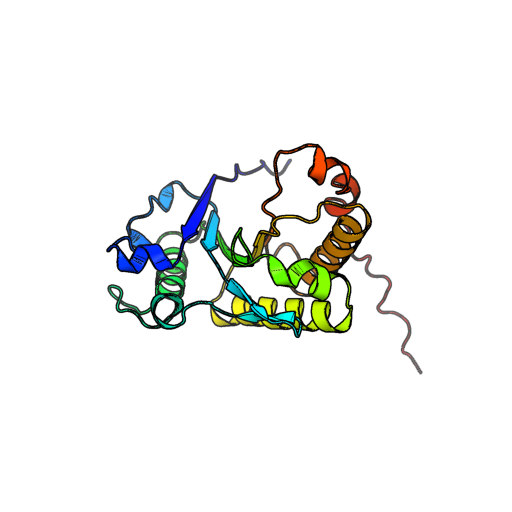.44 176 LEU A O 1
ATOM 1395 N N . PRO A 1 177 ? 8.427 -18.236 -7.169 1.00 87.62 177 PRO A N 1
ATOM 1396 C CA . PRO A 1 177 ? 9.336 -18.945 -6.270 1.00 87.62 177 PRO A CA 1
ATOM 1397 C C . PRO A 1 177 ? 10.481 -18.077 -5.741 1.00 87.62 177 PRO A C 1
ATOM 1399 O O . PRO A 1 177 ? 10.740 -18.087 -4.537 1.00 87.62 177 PRO A O 1
ATOM 1402 N N . GLU A 1 178 ? 11.144 -17.299 -6.600 1.00 85.00 178 GLU A N 1
ATOM 1403 C CA . GLU A 1 178 ? 12.206 -16.389 -6.169 1.00 85.00 178 GLU A CA 1
ATOM 1404 C C . GLU A 1 178 ? 11.657 -15.320 -5.216 1.00 85.00 178 GLU A C 1
ATOM 1406 O O . GLU A 1 178 ? 12.251 -15.062 -4.163 1.00 85.00 178 GLU A O 1
ATOM 1411 N N . LEU A 1 179 ? 10.514 -14.722 -5.557 1.00 81.88 179 LEU A N 1
ATOM 1412 C CA . LEU A 1 179 ? 9.905 -13.646 -4.780 1.00 81.88 179 LEU A CA 1
ATOM 1413 C C . LEU A 1 179 ? 9.447 -14.100 -3.386 1.00 81.88 179 LEU A C 1
ATOM 1415 O O . LEU A 1 179 ? 9.519 -13.330 -2.428 1.00 81.88 179 LEU A O 1
ATOM 1419 N N . LEU A 1 180 ? 8.973 -15.341 -3.282 1.00 80.31 180 LEU A N 1
ATOM 1420 C CA . LEU A 1 180 ? 8.461 -15.938 -2.048 1.00 80.31 180 LEU A CA 1
ATOM 1421 C C . LEU A 1 180 ? 9.531 -16.689 -1.252 1.00 80.31 180 LEU A C 1
ATOM 1423 O O . LEU A 1 180 ? 9.246 -17.148 -0.146 1.00 80.31 180 LEU A O 1
ATOM 1427 N N . SER A 1 181 ? 10.746 -16.831 -1.788 1.00 76.50 181 SER A N 1
ATOM 1428 C CA . SER A 1 181 ? 11.840 -17.460 -1.056 1.00 76.50 181 SER A CA 1
ATOM 1429 C C . SER A 1 181 ? 12.148 -16.657 0.212 1.00 76.50 181 SER A C 1
ATOM 1431 O O . SER A 1 181 ? 12.330 -15.437 0.168 1.00 76.50 181 SER A O 1
ATOM 1433 N N . ASP A 1 182 ? 12.195 -17.337 1.361 1.00 58.88 182 ASP A N 1
ATOM 1434 C CA . ASP A 1 182 ? 12.600 -16.735 2.629 1.00 58.88 182 ASP A CA 1
ATOM 1435 C C . ASP A 1 182 ? 14.061 -16.278 2.513 1.00 58.88 182 ASP A C 1
ATOM 1437 O O . ASP A 1 182 ? 15.002 -17.006 2.839 1.00 58.88 182 ASP A O 1
ATOM 1441 N N . ARG A 1 183 ? 14.277 -15.040 2.059 1.00 58.66 183 ARG A N 1
ATOM 1442 C CA . ARG A 1 183 ? 15.564 -14.353 2.180 1.00 58.66 183 ARG A CA 1
ATOM 1443 C C . ARG A 1 183 ? 15.733 -13.958 3.639 1.00 58.66 183 ARG A C 1
ATOM 1445 O O . ARG A 1 183 ? 15.602 -12.798 4.008 1.00 58.66 183 ARG A O 1
ATOM 1452 N N . ASN A 1 184 ? 15.977 -14.947 4.489 1.00 42.09 184 ASN A N 1
ATOM 1453 C CA . ASN A 1 184 ? 16.418 -14.726 5.851 1.00 42.09 184 ASN A CA 1
ATOM 1454 C C . ASN A 1 184 ? 17.839 -14.144 5.748 1.00 42.09 184 ASN A C 1
ATOM 1456 O O . ASN A 1 184 ? 18.738 -14.863 5.297 1.00 42.09 184 ASN A O 1
ATOM 1460 N N . PRO A 1 185 ? 18.085 -12.861 6.073 1.00 40.75 185 PRO A N 1
ATOM 1461 C CA . PRO A 1 185 ? 19.440 -12.343 6.035 1.00 40.75 185 PRO A CA 1
ATOM 1462 C C . PRO A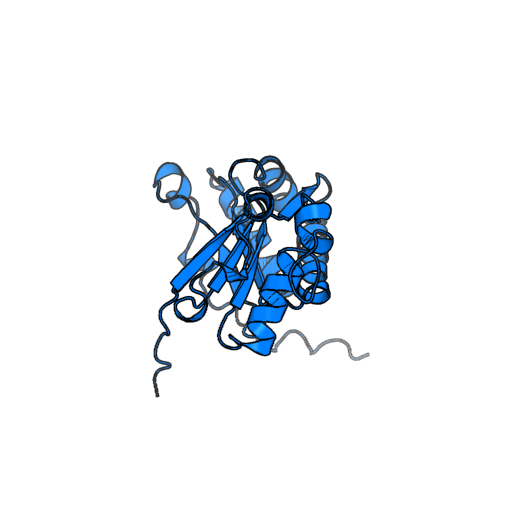 1 185 ? 20.236 -13.102 7.095 1.00 40.75 185 PRO A C 1
ATOM 1464 O O . PRO A 1 185 ? 20.018 -12.943 8.296 1.00 40.75 185 PRO A O 1
ATOM 1467 N N . SER A 1 186 ? 21.131 -13.989 6.653 1.00 34.53 186 SER A N 1
ATOM 1468 C CA . SER A 1 186 ? 22.007 -14.707 7.575 1.00 34.53 186 SER A CA 1
ATOM 1469 C C . SER A 1 186 ? 22.775 -13.693 8.447 1.00 34.53 186 SER A C 1
ATOM 1471 O O . SER A 1 186 ? 23.151 -12.631 7.940 1.00 34.53 186 SER A O 1
ATOM 1473 N N . PRO A 1 187 ? 23.093 -13.990 9.720 1.00 38.34 187 PRO A N 1
ATOM 1474 C CA . PRO A 1 187 ? 23.757 -13.040 10.624 1.00 38.34 187 PRO A CA 1
ATOM 1475 C C . PRO A 1 187 ? 25.194 -12.629 10.232 1.00 38.34 187 PRO A C 1
ATOM 1477 O O . PRO A 1 187 ? 25.880 -11.971 11.013 1.00 38.34 187 PRO A O 1
ATOM 1480 N N . ARG A 1 188 ? 25.708 -13.024 9.061 1.00 39.69 188 ARG A N 1
ATOM 1481 C CA . ARG A 1 188 ? 27.144 -12.985 8.732 1.00 39.69 188 ARG A CA 1
ATOM 1482 C C . ARG A 1 188 ? 27.671 -11.688 8.102 1.00 39.69 188 ARG A C 1
ATOM 1484 O O . ARG A 1 188 ? 28.778 -11.699 7.582 1.00 39.69 188 ARG A O 1
ATOM 1491 N N . SER A 1 189 ? 26.965 -10.559 8.179 1.00 41.00 189 SER A N 1
ATOM 1492 C CA . SER A 1 189 ? 27.496 -9.264 7.693 1.00 41.00 189 SER A CA 1
ATOM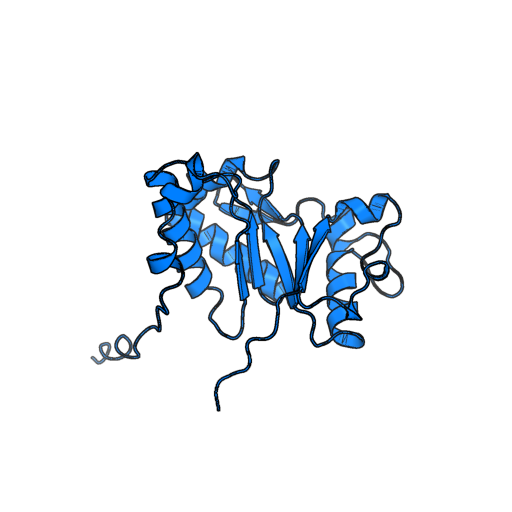 1493 C C . SER A 1 189 ? 27.901 -8.270 8.792 1.00 41.00 189 SER A C 1
ATOM 1495 O O . SER A 1 189 ? 28.292 -7.146 8.489 1.00 41.00 189 SER A O 1
ATOM 1497 N N . ARG A 1 190 ? 27.894 -8.673 10.072 1.00 43.69 190 ARG A N 1
ATOM 1498 C CA . ARG A 1 190 ? 28.407 -7.861 11.196 1.00 43.69 190 ARG A CA 1
ATOM 1499 C C . ARG A 1 190 ? 29.671 -8.438 11.840 1.00 43.69 190 ARG A C 1
ATOM 1501 O O . ARG A 1 190 ? 29.779 -8.463 13.055 1.00 43.69 190 ARG A O 1
ATOM 1508 N N . GLN A 1 191 ? 30.646 -8.874 11.050 1.00 42.66 191 GLN A N 1
ATOM 1509 C CA . GLN A 1 191 ? 32.029 -9.005 11.523 1.00 42.66 191 GLN A CA 1
ATOM 1510 C C . GLN A 1 191 ? 32.983 -8.662 10.382 1.00 42.66 191 GLN A C 1
ATOM 1512 O O . GLN A 1 191 ? 33.343 -9.531 9.607 1.00 42.66 191 GLN A O 1
ATOM 1517 N N . HIS A 1 192 ? 33.316 -7.375 10.258 1.00 44.28 192 HIS A N 1
ATOM 1518 C CA . HIS A 1 192 ? 34.625 -6.854 9.834 1.00 44.28 192 HIS A CA 1
ATOM 1519 C C . HIS A 1 192 ? 34.554 -5.327 9.743 1.00 44.28 192 HIS A C 1
ATOM 1521 O O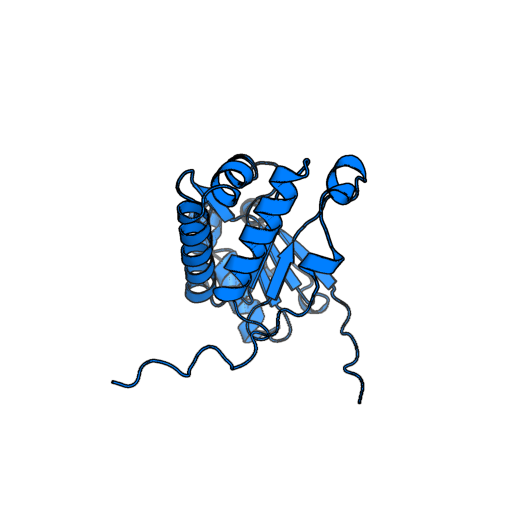 . HIS A 1 192 ? 34.499 -4.741 8.668 1.00 44.28 192 HIS A O 1
ATOM 1527 N N . ARG A 1 193 ? 34.549 -4.681 10.911 1.00 41.56 193 ARG A N 1
ATOM 1528 C CA . ARG A 1 193 ? 35.218 -3.392 11.125 1.00 41.56 193 ARG A CA 1
ATOM 1529 C C . ARG A 1 193 ? 35.784 -3.400 12.537 1.00 41.56 193 ARG A C 1
ATOM 1531 O O . ARG A 1 193 ? 35.151 -2.943 13.479 1.00 41.56 193 ARG A O 1
ATOM 1538 N N . GLY A 1 194 ? 36.942 -4.029 12.655 1.00 45.19 194 GLY A N 1
ATOM 1539 C CA . GLY A 1 194 ? 37.886 -3.790 13.729 1.00 45.19 194 GLY A CA 1
ATOM 1540 C C . GLY A 1 194 ? 39.234 -3.608 13.060 1.00 45.19 194 GLY A C 1
ATOM 1541 O O . GLY A 1 194 ? 39.793 -4.603 12.613 1.00 45.19 194 GLY A O 1
ATOM 1542 N N . ILE A 1 195 ? 39.631 -2.350 12.863 1.00 42.47 195 ILE A N 1
ATOM 1543 C CA . ILE A 1 195 ? 40.867 -1.733 13.364 1.00 42.47 195 ILE A CA 1
ATOM 1544 C C . ILE A 1 195 ? 40.579 -0.235 13.486 1.00 42.47 195 ILE A C 1
ATOM 1546 O O . ILE A 1 195 ? 39.902 0.285 12.567 1.00 42.47 195 ILE A O 1
#

Mean predicted aligned error: 5.75 Å

InterPro domains:
  IPR001223 Glycoside hydrolase family 18, catalytic domain [PF00704] (11-179)
  IPR001223 Glycoside hydrolase family 18, catalytic domain [PS51910] (7-195)
  IPR001579 Glycosyl hydrolase family 18, active site [PS01095] (123-131)
  IPR011583 Chitinase II/V-like, catalytic domain [SM00636] (7-195)
  IPR017853 Glycoside hydrolase superfamily [SSF51445] (6-180)
  IPR050314 Glycosyl hydrolase family 18 [PTHR11177] (5-178)

Foldseek 3Di:
DPDDPDDAAEDEDELCVVVVVCALVVDPLQPHQEYAYDAWAADLLLATGDPDCQQAAAPDDVPHGHRLLVNLVCCVPPNVSHAYAHEYADPVRQPRLQNQLLDPRSLLNNLVNQLVVCVVSVGQEYEYEHPALQALSSQVSVLVSLVSNCVSAPPPSHDYHYDHDPDCSRVVNHPPCVSPPPPPPPPPPPPDDDD

Solvent-accessible surface area (backbone atoms only — not comparable to full-atom values): 10925 Å² total; per-residue (Å²): 131,84,80,78,81,77,80,84,38,72,45,77,45,54,50,74,41,45,82,71,78,44,50,62,82,76,50,72,58,93,75,37,38,33,37,33,41,33,51,25,33,55,44,91,70,14,42,43,43,76,72,45,58,53,49,39,54,55,39,86,41,96,97,53,34,8,49,52,54,42,42,45,48,46,23,72,77,76,34,76,80,43,37,43,24,48,20,37,25,37,86,92,33,22,83,40,49,66,66,19,35,68,32,73,68,22,34,47,38,24,31,53,36,45,46,46,54,27,60,80,61,69,42,36,26,40,28,41,24,55,64,65,47,60,37,56,71,41,20,53,22,47,50,52,39,54,53,54,34,38,74,66,40,47,76,87,77,26,48,79,50,66,56,72,74,91,49,62,84,34,47,78,36,49,62,56,69,70,71,68,49,84,80,69,80,68,84,80,83,81,80,84,88,85,132

Nearest PDB structures (foldseek):
  1ll7-assembly2_B  TM=9.634E-01  e=9.394E-18  Coccidioides immitis
  1ll6-assembly4_D  TM=9.621E-01  e=1.299E-17  Coccidioides immitis
  3g6m-assembly1_A  TM=9.082E-01  e=6.367E-18  Clonostachys rosea
  7akq-assembly1_A  TM=9.448E-01  e=6.567E-17  Trichoderma harzianum
  2a3e-assembly1_A  TM=9.516E-01  e=3.112E-16  Aspergillus fumigatus

Secondary structure (DSSP, 8-state):
---------EEEEEGGGGGGT--GGGS-GGG-SEEEEEEEEE-TTS-EEES-HIIIIISEETTEESHHHHHHHHHHHT-TT-EEEEEEE-TTTGGGHHHHHH-HHHHHHHHHHHHHHHHHTT-SEEEEE-S---SHHHHHHHHHHHHHHHHHS-TTTSEEEE---S-HHHHTTS-HHHHHS-----STTS-----

Radius of gyration: 17.74 Å; Cα contacts (8 Å, |Δi|>4): 314; chains: 1; bounding box: 62×43×40 Å

=== Feature glossary ===
Legend for the data blocks above and below:

— What the protein is —

Sequence gives the chain of amino acids in standard one-letter code (A=alanine, C=cysteine, …, Y=tyrosine), read N→C. It is the only feature that is directly encoded by the gene; all structural features are derived from the folded form of this sequence.

The annotation block draws on four external resources. InterPro: which protein families and domains the sequence belongs to. GO: standardized terms for what the protein does, what process it participates in, and where in the cell it acts. CATH: which structural fold it has in the CATH hierarchy. Organism: the species of origin.

— Where its atoms are —

Atomic coordinates in PDBx/mmCIF format — the same representation the Protein Data Bank distributes. Each line of the _atom_site loop places one backbone atom in Cartesian space (units: ångströms, origin: arbitrary).

Six rendered views show the 3D structure from the faces of a cube — i.e. along ±x, ±y, ±z. Rendering representation is drawn randomly per protein from cartoon (secondary-structure ribbons), sticks (backbone bonds), or molecular surface; coloring is either N→C rainbow (blue at the N-terminus through red at the C-terminus) or one color per chain.

— Local backbone conformation —

DSSP 8-state secondary structure assigns each residue one of H (α-helix), G (3₁₀-helix), I (π-helix), E (extended β-strand), B (isolated β-bridge), T (hydrogen-bonded turn), S (bend), or '-' (coil). The assignment is computed from backbone hydrogen-bond geometry via the Kabsch–Sander algorithm.

P-SEA three-state annotation labels each residue as helix, strand, or coil based purely on the geometry of the Cα trace. It serves as a fallback when the full backbone (and thus DSSP) is unavailable.

φ (phi) and ψ (psi) are the two rotatable backbone dihedrals per residue: φ is the C(i-1)–N–Cα–C torsion, ψ is the N–Cα–C–N(i+1) torsion, both in degrees on (−180°, 180°]. α-helical residues cluster near (−60°, −45°); β-strand residues near (−120°, +130°). A Ramachandran plot is simply a scatter of (φ, ψ) for every residue.

— Global shape and packing —

Radius of gyration (Rg) is the root-mean-square distance of Cα atoms from their centroid — a single number for overall size and compactness. A globular domain of N residues has Rg ≈ 2.2·N^0.38 Å; an extended or disordered chain has a much larger Rg. The Cα contact count is the number of residue pairs whose Cα atoms are within 8 Å and are more than four positions apart in sequence — a standard proxy for tertiary packing density. The bounding box is the smallest axis-aligned box enclosing all Cα atoms.

Accessible surface area quantifies burial. A residue with SASA near zero is packed into the hydrophobic core; one with SASA >100 Å² sits on the surface. Computed here via the Shrake–Rupley numerical algorithm with a 1.4 Å probe.

The contact map is a binary N×N matrix image: pixel (i, j) is dark where Cα_i and Cα_j are within 8 Å and |i−j|>4. Because the |i−j|>4 filter removes local helical contacts, off-diagonal stripes parallel to the main diagonal indicate parallel β-sheets; stripes perpendicular to it indicate antiparallel β-sheets. The Ramachandran plot scatters every residue's (φ, ψ) pair against the sterically allowed regions. The PAE heatmap renders the predicted-aligned-error matrix.

— Structural neighborhood —

A 3Di character summarizes, for each residue, the relative orientation of the Cα frame of its nearest spatial neighbor. Because it encodes fold topology rather than chemistry, 3Di alignments detect remote structural similarity that sequence alignment misses.

Structural nearest neighbors (via Foldseek easy-search vs the PDB). Reported per hit: target PDB id, E-value, and alignment TM-score. A TM-score above ~0.5 is the conventional threshold for 'same fold'.

— Confidence and disorder —

For AlphaFold models, the B-factor field carries pLDDT — the model's own estimate of local accuracy on a 0–100 scale. Regions with pLDDT<50 should be treated as essentially unmodeled; they often correspond to intrinsically disordered segments.

B-factor (Debye–Waller factor) reflects atomic displacement in the crystal lattice. It is an experimental observable (units Å²), not a prediction; low values mean the atom is pinned down, high values mean it moves or is heterogeneous across the crystal.

Predicted Aligned Error (PAE) is an AlphaFold confidence matrix: entry (i, j) is the expected error in the position of residue j, in ångströms, when the prediction is superimposed on the true structure at residue i. Low PAE within a block of residues means that block is internally rigid and well-predicted; high PAE between two blocks means their relative placement is uncertain even if each block individually is confident.